Protein AF-J5RDZ8-F1 (afdb_monomer_lite)

Radius of gyration: 30.85 Å; chains: 1; bounding box: 76×61×106 Å

InterPro domains:
  IPR002314 Aminoacyl-tRNA synthetase, class II (G/ P/ S/T) [PF00587] (264-365)
  IPR002317 Serine-tRNA ligase, type1 [PIRSF001529] (42-364)
  IPR002317 Serine-tRNA ligase, type1 [PR00981] (312-324)
  IPR002317 Serine-tRNA ligase, type1 [PR00981] (324-337)
  IPR002317 Serine-tRNA ligase, type1 [PTHR11778] (42-366)
  IPR006195 Aminoacyl-tRNA synthetase, class II [PS50862] (224-366)
  IPR010978 Class I and II aminoacyl-tRNA synthetase, tRNA-binding arm [SSF46589] (42-154)
  IPR015866 Serine-tRNA synthetase, type1, N-terminal [PF02403] (42-147)
  IPR042103 Serine-tRNA synthetase, type1, N-terminal domain superfamily [G3DSA:1.10.287.40] (42-146)
  IPR045864 Class II Aminoacyl-tRNA synthetase/Biotinyl protein ligase (BPL) and lipoyl protein ligase (LPL) [G3DSA:3.30.930.10] (147-366)
  IPR045864 Class II Aminoacyl-tRNA synthetase/Biotinyl protein ligase (BPL) and lipoyl protein ligase (LPL) [SSF55681] (162-366)

pLDDT: mean 85.56, std 19.68, range [24.52, 98.75]

Foldseek 3Di:
DDDDDDDDDDDDDDDDDDDDPPPPPPDPDPPPPPPDFDPDDDDLCVCLVDVPLLLVQCVLVVQPDDSCLSVVLVVLVVVLVVLVVVLVVLVVVLVVLVVVLVVDDDDVSNVVSVVSNVVSVVVNVVSVVVSVVSVVVSSVSSLSRDDGDDPPAFGDDPVRDDDPDWDFDDDDPDDPCPPPQVVCVVVVQWDQPCVCVPPRAQATDGDDVRVVVQVVLLVLLQVLVVVVVAAEDAFDQKDFPVLCVVVVPDPVQDPDPPGFDFWAWDDDPDPTTMTGAQDPASRVVVVCRPHDDDQVCPFHKHKYKDKGATSCGPDDDPCSPDNNDGRIDIDTDIDTDHPPVCPVVVVVVVVVSVVVSCVVVSDIDD

Sequence (366 aa):
MFTRVASARCCPRHARCMASKAKAKAKPNAPKTKIAIPPPRLDYARLLSDPEATARNVRERAMPLPSDVVAELGRLREQALSLETQLNRTRHEQGLASASLRDTKDKDGKAAAVARARELKEAVQALEREHREVEDTLLRVAGSLPNFSNPAAPIGAEENATTLETFGPERLPASPLRDHVDVADRFGWLDNAASAIATGTSWPFLLGALAQLEHALVGYAVDMAAREGFTPVSPPDVVAVDIAARCGFQPRDGPGEDAPRQTYTIESEGERQLCLTGTAEVPLAALWANRTLGADQMPARVVGVGKAFRAEAGARGADTRGLYRVHQFTKVELFAVTTAEQSEGVMEELRALQKRIIEGLGLSVR

Structure (mmCIF, N/CA/C/O backbone):
data_AF-J5RDZ8-F1
#
_entry.id   AF-J5RDZ8-F1
#
loop_
_atom_site.group_PDB
_atom_site.id
_atom_site.type_symbol
_atom_site.label_atom_id
_atom_site.label_alt_id
_atom_site.label_comp_id
_atom_site.label_asym_id
_atom_site.label_entity_id
_atom_site.label_seq_id
_atom_site.pdbx_PDB_ins_code
_atom_site.Cartn_x
_atom_site.Cartn_y
_atom_site.Cartn_z
_atom_site.occupancy
_atom_site.B_iso_or_equiv
_atom_site.auth_seq_id
_atom_site.auth_comp_id
_atom_site.auth_asym_id
_atom_site.auth_atom_id
_atom_site.pdbx_PDB_model_num
ATOM 1 N N . MET A 1 1 ? -9.837 31.646 -58.723 1.00 36.91 1 MET A N 1
ATOM 2 C CA . MET A 1 1 ? -11.088 30.906 -58.437 1.00 36.91 1 MET A CA 1
ATOM 3 C C . MET A 1 1 ? -11.402 31.100 -56.954 1.00 36.91 1 MET A C 1
ATOM 5 O O . MET A 1 1 ? -10.837 30.394 -56.141 1.00 36.91 1 MET A O 1
ATOM 9 N N . PHE A 1 2 ? -11.962 32.228 -56.504 1.00 24.52 2 PHE A N 1
ATOM 10 C CA . PHE A 1 2 ? -13.378 32.643 -56.555 1.00 24.52 2 PHE A CA 1
ATOM 11 C C . PHE A 1 2 ? -14.349 31.596 -55.969 1.00 24.52 2 PHE A C 1
ATOM 13 O O . PHE A 1 2 ? -14.766 30.687 -56.671 1.00 24.52 2 PHE A O 1
ATOM 20 N N . THR A 1 3 ? -14.689 31.761 -54.677 1.00 25.08 3 THR A N 1
ATOM 21 C CA . THR A 1 3 ? -16.030 32.122 -54.121 1.00 25.08 3 THR A CA 1
ATOM 22 C C . THR A 1 3 ? -16.946 30.920 -53.813 1.00 25.08 3 THR A C 1
ATOM 24 O O . THR A 1 3 ? -16.881 29.929 -54.513 1.00 25.08 3 THR A O 1
ATOM 27 N N . ARG A 1 4 ? -17.831 30.910 -52.800 1.00 26.22 4 ARG A N 1
ATOM 28 C CA . ARG A 1 4 ? -18.589 32.014 -52.185 1.00 26.22 4 ARG A CA 1
ATOM 29 C C . ARG A 1 4 ? -19.199 31.606 -50.832 1.00 26.22 4 ARG A C 1
ATOM 31 O O . ARG A 1 4 ? -19.722 30.511 -50.673 1.00 26.22 4 ARG A O 1
ATOM 38 N N . VAL A 1 5 ? -19.192 32.578 -49.928 1.00 26.23 5 VAL A N 1
ATOM 39 C CA . VAL A 1 5 ? -20.051 32.745 -48.749 1.00 26.23 5 VAL A CA 1
ATOM 40 C C . VAL A 1 5 ? -21.489 33.044 -49.198 1.00 26.23 5 VAL A C 1
ATOM 42 O O . VAL A 1 5 ? -21.673 33.753 -50.188 1.00 26.23 5 VAL A O 1
ATOM 45 N N . ALA A 1 6 ? -22.496 32.585 -48.449 1.00 25.92 6 ALA A N 1
ATOM 46 C CA . ALA A 1 6 ? -23.861 33.102 -48.535 1.00 25.92 6 ALA A CA 1
ATOM 47 C C . ALA A 1 6 ? -24.350 33.526 -47.144 1.00 25.92 6 ALA A C 1
ATOM 49 O O . ALA A 1 6 ? -24.509 32.711 -46.237 1.00 25.92 6 ALA A O 1
ATOM 50 N N . SER A 1 7 ? -24.555 34.834 -47.000 1.00 24.52 7 SER A N 1
ATOM 51 C CA . SER A 1 7 ? -25.284 35.478 -45.917 1.00 24.52 7 SER A CA 1
ATOM 52 C C . SER A 1 7 ? -26.738 35.694 -46.344 1.00 24.52 7 SER A C 1
ATOM 54 O O . SER A 1 7 ? -27.020 35.922 -47.519 1.00 24.52 7 SER A O 1
ATOM 56 N N . ALA A 1 8 ? -27.656 35.700 -45.380 1.00 25.38 8 ALA A N 1
ATOM 57 C CA . ALA A 1 8 ? -28.924 36.409 -45.508 1.00 25.38 8 ALA A CA 1
ATOM 58 C C . ALA A 1 8 ? -29.370 36.899 -44.123 1.00 25.38 8 ALA A C 1
ATOM 60 O O . ALA A 1 8 ? -29.475 36.122 -43.176 1.00 25.38 8 ALA A O 1
ATOM 61 N N . ARG A 1 9 ? -29.610 38.210 -44.011 1.00 24.77 9 ARG A N 1
ATOM 62 C CA . ARG A 1 9 ? -30.256 38.880 -42.874 1.00 24.77 9 ARG A CA 1
ATOM 63 C C . ARG A 1 9 ? -31.524 39.594 -43.354 1.00 24.77 9 ARG A C 1
ATOM 65 O O . ARG A 1 9 ? -31.487 40.209 -44.414 1.00 24.77 9 ARG A O 1
ATOM 72 N N . CYS A 1 10 ? -32.509 39.644 -42.442 1.00 24.75 10 CYS A N 1
ATOM 73 C CA . CYS A 1 10 ? -33.543 40.683 -42.240 1.00 24.75 10 CYS A CA 1
ATOM 74 C C . CYS A 1 10 ? -34.711 40.752 -43.258 1.00 24.75 10 CYS A C 1
ATOM 76 O O . CYS A 1 10 ? -34.480 40.668 -44.450 1.00 24.75 10 CYS A O 1
ATOM 78 N N . CYS A 1 11 ? -35.993 40.974 -42.910 1.00 27.36 11 CYS A N 1
ATOM 79 C CA . CYS A 1 11 ? -36.690 41.392 -41.672 1.00 27.36 11 CYS A CA 1
ATOM 80 C C . CYS A 1 11 ? -38.246 41.191 -41.854 1.00 27.36 11 CYS A C 1
ATOM 82 O O . CYS A 1 11 ? -38.625 40.463 -42.765 1.00 27.36 11 CYS A O 1
ATOM 84 N N . PRO A 1 12 ? -39.181 41.791 -41.074 1.00 41.97 12 PRO A N 1
ATOM 85 C CA . PRO A 1 12 ? -39.920 41.182 -39.954 1.00 41.97 12 PRO A CA 1
ATOM 86 C C . PRO A 1 12 ? -41.465 41.177 -40.123 1.00 41.97 12 PRO A C 1
ATOM 88 O O . PRO A 1 12 ? -42.000 41.893 -40.964 1.00 41.97 12 PRO A O 1
ATOM 91 N N . ARG A 1 13 ? -42.212 40.509 -39.223 1.00 28.91 13 ARG A N 1
ATOM 92 C CA . ARG A 1 13 ? -43.550 40.974 -38.774 1.00 28.91 13 ARG A CA 1
ATOM 93 C C . ARG A 1 13 ? -44.041 40.260 -37.501 1.00 28.91 13 ARG A C 1
ATOM 95 O O . ARG A 1 13 ? -44.433 39.105 -37.520 1.00 28.91 13 ARG A O 1
ATOM 102 N N . HIS A 1 14 ? -43.967 41.007 -36.400 1.00 30.44 14 HIS A N 1
ATOM 103 C CA . HIS A 1 14 ? -44.925 41.129 -35.295 1.00 30.44 14 HIS A CA 1
ATOM 104 C C . HIS A 1 14 ? -45.920 39.982 -35.029 1.00 30.44 14 HIS A C 1
ATOM 106 O O . HIS A 1 14 ? -46.947 39.885 -35.691 1.00 30.44 14 HIS A O 1
ATOM 112 N N . ALA A 1 15 ? -45.731 39.299 -33.897 1.00 31.67 15 ALA A N 1
ATOM 113 C CA . ALA A 1 15 ? -46.824 38.979 -32.979 1.00 31.67 15 ALA A CA 1
ATOM 114 C C . ALA A 1 15 ? -46.279 38.904 -31.543 1.00 31.67 15 ALA A C 1
ATOM 116 O O . ALA A 1 15 ? -45.489 38.029 -31.197 1.00 31.67 15 ALA A O 1
ATOM 117 N N . ARG A 1 16 ? -46.678 39.872 -30.712 1.00 31.91 16 ARG A N 1
ATOM 118 C CA . ARG A 1 16 ? -46.496 39.841 -29.257 1.00 31.91 16 ARG A CA 1
ATOM 119 C C . ARG A 1 16 ? -47.372 38.725 -28.686 1.00 31.91 16 ARG A C 1
ATOM 121 O O . ARG A 1 16 ? -48.579 38.755 -28.900 1.00 31.91 16 ARG A O 1
ATOM 128 N N . CYS A 1 17 ? -46.815 37.844 -27.860 1.00 27.61 17 CYS A N 1
ATOM 129 C CA . CYS A 1 17 ? -47.586 37.294 -26.749 1.00 27.61 17 CYS A CA 1
ATOM 130 C C . CYS A 1 17 ? -46.704 37.014 -25.532 1.00 27.61 17 CYS A C 1
ATOM 132 O O . CYS A 1 17 ? -45.490 36.868 -25.633 1.00 27.61 17 CYS A O 1
ATOM 134 N N . MET A 1 18 ? -47.347 37.091 -24.378 1.00 31.36 18 MET A N 1
ATOM 135 C CA . MET A 1 18 ? -46.791 37.500 -23.098 1.00 31.36 18 MET A CA 1
ATOM 136 C C . MET A 1 18 ? -45.839 36.491 -22.452 1.00 31.36 18 MET A C 1
ATOM 138 O O . MET A 1 18 ? -45.940 35.280 -22.625 1.00 31.36 18 MET A O 1
ATOM 142 N N . ALA A 1 19 ? -44.944 37.039 -21.634 1.00 34.78 19 ALA A N 1
ATOM 143 C CA . ALA A 1 19 ? -44.063 36.312 -20.744 1.00 34.78 19 ALA A CA 1
ATOM 144 C C . ALA A 1 19 ? -44.829 35.419 -19.752 1.00 34.78 19 ALA A C 1
ATOM 146 O O . ALA A 1 19 ? -45.709 35.893 -19.036 1.00 34.78 19 ALA A O 1
ATOM 147 N N . SER A 1 20 ? -44.375 34.175 -19.594 1.00 32.97 20 SER A N 1
ATOM 148 C CA . SER A 1 20 ? -44.488 33.451 -18.329 1.00 32.97 20 SER A CA 1
ATOM 149 C C . SER A 1 20 ? -43.096 32.955 -17.921 1.00 32.97 20 SER A C 1
ATOM 151 O O . SER A 1 20 ? -42.451 32.138 -18.575 1.00 32.97 20 SER A O 1
ATOM 153 N N . LYS A 1 21 ? -42.570 33.537 -16.838 1.00 34.41 21 LYS A N 1
ATOM 154 C CA . LYS A 1 21 ? -41.327 33.102 -16.194 1.00 34.41 21 LYS A CA 1
ATOM 155 C C . LYS A 1 21 ? -41.605 31.802 -15.438 1.00 34.41 21 LYS A C 1
ATOM 157 O O . LYS A 1 21 ? -41.877 31.832 -14.241 1.00 34.41 21 LYS A O 1
ATOM 162 N N . ALA A 1 22 ? -41.496 30.662 -16.109 1.00 33.06 22 ALA A N 1
ATOM 163 C CA . ALA A 1 22 ? -41.360 29.383 -15.425 1.00 33.06 22 ALA A CA 1
ATOM 164 C C . ALA A 1 22 ? -39.897 29.220 -14.978 1.00 33.06 22 ALA A C 1
ATOM 166 O O . ALA A 1 22 ? -39.045 28.735 -15.718 1.00 33.06 22 ALA A O 1
ATOM 167 N N . LYS A 1 23 ? -39.585 29.666 -13.753 1.00 31.86 23 LYS A N 1
ATOM 168 C CA . LYS A 1 23 ? -38.356 29.265 -13.055 1.00 31.86 23 LYS A CA 1
ATOM 169 C C . LYS A 1 23 ? -38.437 27.758 -12.810 1.00 31.86 23 LYS A C 1
ATOM 171 O O . LYS A 1 23 ? -39.031 27.326 -11.823 1.00 31.86 23 LYS A O 1
ATOM 176 N N . ALA A 1 24 ? -37.835 26.964 -13.688 1.00 35.06 24 ALA A N 1
ATOM 177 C CA . ALA A 1 24 ? -37.521 25.578 -13.383 1.00 35.06 24 ALA A CA 1
ATOM 178 C C . ALA A 1 24 ? -36.503 25.577 -12.231 1.00 35.06 24 ALA A C 1
ATOM 180 O O . ALA A 1 24 ? -35.307 25.779 -12.430 1.00 35.06 24 ALA A O 1
ATOM 181 N N . LYS A 1 25 ? -36.992 25.420 -10.995 1.00 33.53 25 LYS A N 1
ATOM 182 C CA . LYS A 1 25 ? -36.154 25.044 -9.856 1.00 33.53 25 LYS A CA 1
ATOM 183 C C . LYS A 1 25 ? -35.610 23.650 -10.162 1.00 33.53 25 LYS A C 1
ATOM 185 O O . LYS A 1 25 ? -36.307 22.660 -9.948 1.00 33.53 25 LYS A O 1
ATOM 190 N N . ALA A 1 26 ? -34.382 23.575 -10.667 1.00 37.59 26 ALA A N 1
ATOM 191 C CA . ALA A 1 26 ? -33.593 22.358 -10.561 1.00 37.59 26 ALA A CA 1
ATOM 192 C C . ALA A 1 26 ? -33.593 21.967 -9.078 1.00 37.59 26 ALA A C 1
ATOM 194 O O . ALA A 1 26 ? -33.238 22.788 -8.237 1.00 37.59 26 ALA A O 1
ATOM 195 N N . LYS A 1 27 ? -34.079 20.769 -8.744 1.00 34.56 27 LYS A N 1
ATOM 196 C CA . LYS A 1 27 ? -33.944 20.203 -7.399 1.00 34.56 27 LYS A CA 1
ATOM 197 C C . LYS A 1 27 ? -32.488 19.748 -7.250 1.00 34.56 27 LYS A C 1
ATOM 199 O O . LYS A 1 27 ? -32.140 18.763 -7.897 1.00 34.56 27 LYS A O 1
ATOM 204 N N . PRO A 1 28 ? -31.636 20.370 -6.417 1.00 47.34 28 PRO A N 1
ATOM 205 C CA . PRO A 1 28 ? -30.396 19.739 -6.018 1.00 47.34 28 PRO A CA 1
ATOM 206 C C . PRO A 1 28 ? -30.700 19.017 -4.711 1.00 47.34 28 PRO A C 1
ATOM 208 O O . PRO A 1 28 ? -30.836 19.661 -3.681 1.00 47.34 28 PRO A O 1
ATOM 211 N N . ASN A 1 29 ? -30.937 17.712 -4.771 1.00 45.59 29 ASN A N 1
ATOM 212 C CA . ASN A 1 29 ? -30.733 16.801 -3.642 1.00 45.59 29 ASN A CA 1
ATOM 213 C C . ASN A 1 29 ? -31.025 15.381 -4.125 1.00 45.59 29 ASN A C 1
ATOM 215 O O . ASN A 1 29 ? -32.043 14.779 -3.792 1.00 45.59 29 ASN A O 1
ATOM 219 N N . ALA A 1 30 ? -30.097 14.834 -4.910 1.00 38.50 30 ALA A N 1
ATOM 220 C CA . ALA A 1 30 ? -29.765 13.440 -4.673 1.00 38.50 30 ALA A CA 1
ATOM 221 C C . ALA A 1 30 ? -29.149 13.398 -3.263 1.00 38.50 30 ALA A C 1
ATOM 223 O O . ALA A 1 30 ? -28.277 14.229 -2.981 1.00 38.50 30 ALA A O 1
ATOM 224 N N . PRO A 1 31 ? -29.607 12.527 -2.349 1.00 36.78 31 PRO A N 1
ATOM 225 C CA . PRO A 1 31 ? -28.933 12.376 -1.073 1.00 36.78 31 PRO A CA 1
ATOM 226 C C . PRO A 1 31 ? -27.491 11.980 -1.386 1.00 36.78 31 PRO A C 1
ATOM 228 O O . PRO A 1 31 ? -27.251 10.932 -1.982 1.00 36.78 31 PRO A O 1
ATOM 231 N N . LYS A 1 32 ? -26.531 12.844 -1.036 1.00 44.34 32 LYS A N 1
ATOM 232 C CA . LYS A 1 32 ? -25.121 12.466 -0.997 1.00 44.34 32 LYS A CA 1
ATOM 233 C C . LYS A 1 32 ? -25.032 11.362 0.050 1.00 44.34 32 LYS A C 1
ATOM 235 O O . LYS A 1 32 ? -24.922 11.653 1.240 1.00 44.34 32 LYS A O 1
ATOM 240 N N . THR A 1 33 ? -25.143 10.104 -0.357 1.00 41.50 33 THR A N 1
ATOM 241 C CA . THR A 1 33 ? -24.755 8.978 0.482 1.00 41.50 33 THR A CA 1
ATOM 242 C C . THR A 1 33 ? -23.276 9.192 0.752 1.00 41.50 33 THR A C 1
ATOM 244 O O . THR A 1 33 ? -22.428 8.932 -0.099 1.00 41.50 33 THR A O 1
ATOM 247 N N . LYS A 1 34 ? -22.954 9.761 1.919 1.00 53.38 34 LYS A N 1
ATOM 248 C CA . LYS A 1 34 ? -21.594 9.756 2.443 1.00 53.38 34 LYS A CA 1
ATOM 249 C C . LYS A 1 34 ? -21.272 8.288 2.696 1.00 53.38 34 LYS A C 1
ATOM 251 O O . LYS A 1 34 ? -21.508 7.784 3.786 1.00 53.38 34 LYS A O 1
ATOM 256 N N . ILE A 1 35 ? -20.796 7.587 1.668 1.00 57.12 35 ILE A N 1
ATOM 257 C CA . ILE A 1 35 ? -20.143 6.294 1.831 1.00 57.12 35 ILE A CA 1
ATOM 258 C C . ILE A 1 35 ? -18.829 6.634 2.537 1.00 57.12 35 ILE A C 1
ATOM 260 O O . ILE A 1 35 ? -17.827 7.007 1.917 1.00 57.12 35 ILE A O 1
ATOM 264 N N . ALA A 1 36 ? -18.912 6.698 3.862 1.00 75.06 36 ALA A N 1
ATOM 265 C CA . ALA A 1 36 ? -17.784 6.876 4.749 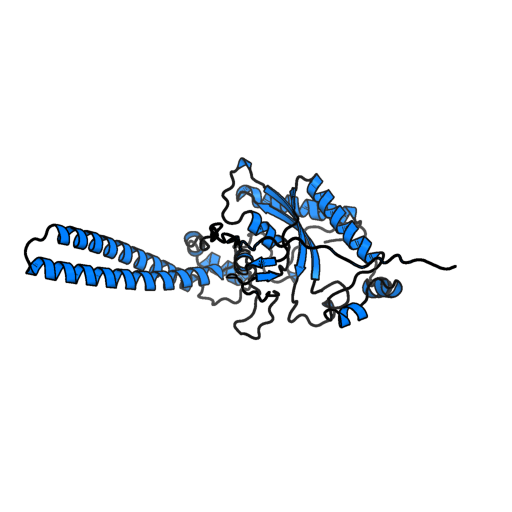1.00 75.06 36 ALA A CA 1
ATOM 266 C C . ALA A 1 36 ? -17.238 5.481 5.039 1.00 75.06 36 ALA A C 1
ATOM 268 O O . ALA A 1 36 ? -17.966 4.613 5.518 1.00 75.06 36 ALA A O 1
ATOM 269 N N . ILE A 1 37 ? -15.972 5.261 4.698 1.00 87.12 37 ILE A N 1
ATOM 270 C CA . ILE A 1 37 ? -15.266 4.043 5.080 1.00 87.12 37 ILE A CA 1
ATOM 271 C C . ILE A 1 37 ? -15.021 4.152 6.590 1.00 87.12 37 ILE A C 1
ATOM 273 O O . ILE A 1 37 ? -14.547 5.201 7.039 1.00 87.12 37 ILE A O 1
ATOM 277 N N . PRO A 1 38 ? -15.360 3.128 7.390 1.00 89.25 38 PRO A N 1
ATOM 278 C CA . PRO A 1 38 ? -15.117 3.175 8.824 1.00 89.25 38 PRO A CA 1
ATOM 279 C C . PRO A 1 38 ? -13.615 3.335 9.135 1.00 89.25 38 PRO A C 1
ATOM 281 O O . PRO A 1 38 ? -12.760 3.039 8.286 1.00 89.25 38 PRO A O 1
ATOM 284 N N . PRO A 1 39 ? -13.259 3.800 10.345 1.00 86.81 39 PRO A N 1
ATOM 285 C CA . PRO A 1 39 ? -11.874 3.781 10.804 1.00 86.81 39 PRO A CA 1
ATOM 286 C C . PRO A 1 39 ? -11.253 2.380 10.652 1.00 86.81 39 PRO A C 1
ATOM 288 O O . PRO A 1 39 ? -11.974 1.384 10.799 1.00 86.81 39 PRO A O 1
ATOM 291 N N . PRO A 1 40 ? -9.949 2.279 10.332 1.00 89.25 40 PRO A N 1
ATOM 292 C CA . PRO A 1 40 ? -9.256 0.999 10.287 1.00 89.25 40 PRO A CA 1
ATOM 293 C C . PRO A 1 40 ? -9.408 0.238 11.606 1.00 89.25 40 PRO A C 1
ATOM 295 O O . PRO A 1 40 ? -9.417 0.830 12.683 1.00 89.25 40 PRO A O 1
ATOM 298 N N . ARG A 1 41 ? -9.510 -1.088 11.515 1.00 90.06 41 ARG A N 1
ATOM 299 C CA . ARG A 1 41 ? -9.498 -1.980 12.674 1.00 90.06 41 ARG A CA 1
ATOM 300 C C . ARG A 1 41 ? -8.231 -2.811 12.613 1.00 90.06 41 ARG A C 1
ATOM 302 O O . ARG A 1 41 ? -8.096 -3.647 11.725 1.00 90.06 41 ARG A O 1
ATOM 309 N N . LEU A 1 42 ? -7.313 -2.539 13.530 1.00 92.50 42 LEU A N 1
ATOM 310 C CA . LEU A 1 42 ? -6.059 -3.270 13.653 1.00 92.50 42 LEU A CA 1
ATOM 311 C C . LEU A 1 42 ? -6.206 -4.381 14.693 1.00 92.50 42 LEU A C 1
ATOM 313 O O . LEU A 1 42 ? -6.933 -4.239 15.677 1.00 92.50 42 LEU A O 1
ATOM 317 N N . ASP A 1 43 ? -5.510 -5.492 14.472 1.00 94.31 43 ASP A N 1
ATOM 318 C CA . ASP A 1 43 ? -5.488 -6.614 15.406 1.00 94.31 43 ASP A CA 1
ATOM 319 C C . ASP A 1 43 ? -4.474 -6.347 16.528 1.00 94.31 43 ASP A C 1
ATOM 321 O O . ASP A 1 43 ? -3.328 -6.803 16.499 1.00 94.31 43 ASP A O 1
ATOM 325 N N . TYR A 1 44 ? -4.894 -5.559 17.523 1.00 95.75 44 TYR A N 1
ATOM 326 C CA . TYR A 1 44 ? -4.059 -5.236 18.683 1.00 95.75 44 TYR A CA 1
ATOM 327 C C . TYR A 1 44 ? -3.640 -6.483 19.466 1.00 95.75 44 TYR A C 1
ATOM 329 O O . TYR A 1 44 ? -2.554 -6.499 20.038 1.00 95.75 44 TYR A O 1
ATOM 337 N N . ALA A 1 45 ? -4.478 -7.527 19.485 1.00 95.00 45 ALA A N 1
ATOM 338 C CA . ALA A 1 45 ? -4.161 -8.768 20.179 1.00 95.00 45 ALA A CA 1
ATOM 339 C C . ALA A 1 45 ? -2.968 -9.460 19.517 1.00 95.00 45 ALA A C 1
ATOM 341 O O . ALA A 1 45 ? -2.028 -9.833 20.210 1.00 95.00 45 ALA A O 1
ATOM 342 N N . ARG A 1 46 ? -2.951 -9.547 18.182 1.00 94.50 46 ARG A N 1
ATOM 343 C CA . ARG A 1 46 ? -1.803 -10.076 17.434 1.00 94.50 46 ARG A CA 1
ATOM 344 C C . ARG A 1 46 ? -0.546 -9.218 17.583 1.00 94.50 46 ARG A C 1
ATOM 346 O O . ARG A 1 46 ? 0.548 -9.761 17.673 1.00 94.50 46 ARG A O 1
ATOM 353 N N . LEU A 1 47 ? -0.676 -7.891 17.603 1.00 95.31 47 LEU A N 1
ATOM 354 C CA . LEU A 1 47 ? 0.477 -6.996 17.781 1.00 95.31 47 LEU A CA 1
ATOM 355 C C . LEU A 1 47 ? 1.119 -7.130 19.173 1.00 95.31 47 LEU A C 1
ATOM 357 O O . LEU A 1 47 ? 2.330 -6.953 19.305 1.00 95.31 47 LEU A O 1
ATOM 361 N N . LEU A 1 48 ? 0.314 -7.441 20.193 1.00 96.62 48 LEU A N 1
ATOM 362 C CA . LEU A 1 48 ? 0.728 -7.508 21.597 1.00 96.62 48 LEU A CA 1
ATOM 363 C C . LEU A 1 48 ? 0.885 -8.940 22.135 1.00 96.62 48 LEU A C 1
ATOM 365 O O . LEU A 1 48 ? 1.294 -9.098 23.282 1.00 96.62 48 LEU A O 1
ATOM 369 N N . SER A 1 49 ? 0.585 -9.979 21.349 1.00 96.44 49 SER A N 1
ATOM 370 C CA . SER A 1 49 ? 0.693 -11.375 21.802 1.00 96.44 49 SER A CA 1
ATOM 371 C C . SER A 1 49 ? 2.138 -11.803 22.056 1.00 96.44 49 SER A C 1
ATOM 373 O O . SER A 1 49 ? 2.391 -12.601 22.951 1.00 96.44 49 SER A O 1
ATOM 375 N N . ASP A 1 50 ? 3.074 -11.267 21.269 1.00 96.31 50 ASP A N 1
ATOM 376 C CA . ASP A 1 50 ? 4.519 -11.411 21.461 1.00 96.31 50 ASP A CA 1
ATOM 377 C C . ASP A 1 50 ? 5.191 -10.047 21.203 1.00 96.31 50 ASP A C 1
ATOM 379 O O . ASP A 1 50 ? 5.597 -9.741 20.074 1.00 96.31 50 ASP A O 1
ATOM 383 N N . PRO A 1 51 ? 5.274 -9.183 22.235 1.00 95.81 51 PRO A N 1
ATOM 384 C CA . PRO A 1 51 ? 5.852 -7.849 2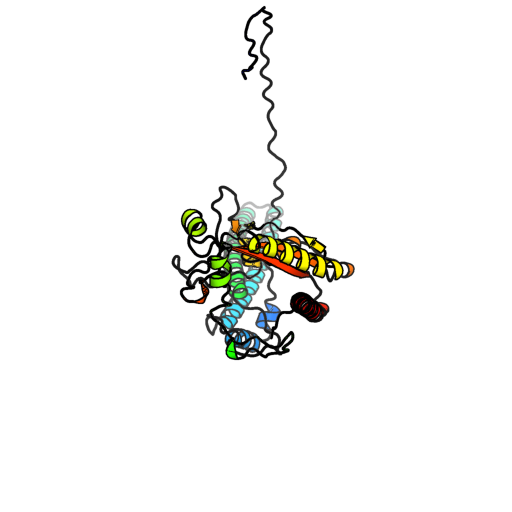2.100 1.00 95.81 51 PRO A CA 1
ATOM 385 C C . PRO A 1 51 ? 7.310 -7.869 21.630 1.00 95.81 51 PRO A C 1
ATOM 387 O O . PRO A 1 51 ? 7.740 -6.958 20.920 1.00 95.81 51 PRO A O 1
ATOM 390 N N . GLU A 1 52 ? 8.072 -8.906 21.993 1.00 95.75 52 GLU A N 1
ATOM 391 C CA . GLU A 1 52 ? 9.469 -9.042 21.590 1.00 95.75 52 GLU A CA 1
ATOM 392 C C . GLU A 1 52 ? 9.583 -9.369 20.099 1.00 95.75 52 GLU A C 1
ATOM 394 O O . GLU A 1 52 ? 10.409 -8.769 19.405 1.00 95.75 52 GLU A O 1
ATOM 399 N N . ALA A 1 53 ? 8.730 -10.253 19.573 1.00 95.38 53 ALA A N 1
ATOM 400 C CA . ALA A 1 53 ? 8.665 -10.518 18.139 1.00 95.38 53 ALA A CA 1
ATOM 401 C C . ALA A 1 53 ? 8.234 -9.282 17.340 1.00 95.38 53 ALA A C 1
ATOM 403 O O . ALA A 1 53 ? 8.852 -8.979 16.317 1.00 95.38 53 ALA A O 1
ATOM 404 N N . THR A 1 54 ? 7.239 -8.528 17.815 1.00 96.88 54 THR A N 1
ATOM 405 C CA . THR A 1 54 ? 6.828 -7.264 17.180 1.00 96.88 54 THR A CA 1
ATOM 406 C C . THR A 1 54 ? 7.978 -6.252 17.177 1.00 96.88 54 THR A C 1
ATOM 408 O O . THR A 1 54 ? 8.303 -5.688 16.131 1.00 96.88 54 THR A O 1
ATOM 411 N N . ALA A 1 55 ? 8.667 -6.070 18.309 1.00 96.31 55 ALA A N 1
ATOM 412 C CA . ALA A 1 55 ? 9.817 -5.170 18.411 1.00 96.31 55 ALA A CA 1
ATOM 413 C C . ALA A 1 55 ? 11.006 -5.629 17.548 1.00 96.31 55 ALA A C 1
ATOM 415 O O . ALA A 1 55 ? 11.717 -4.808 16.963 1.00 96.31 55 ALA A O 1
ATOM 416 N N . ARG A 1 56 ? 11.238 -6.941 17.436 1.00 95.19 56 ARG A N 1
ATOM 417 C CA . ARG A 1 56 ? 12.242 -7.511 16.529 1.00 95.19 56 ARG A CA 1
ATOM 418 C C . ARG A 1 56 ? 11.896 -7.220 15.067 1.00 95.19 56 ARG A C 1
ATOM 420 O O . ARG A 1 56 ? 12.754 -6.689 14.373 1.00 95.19 56 ARG A O 1
ATOM 427 N N . ASN A 1 57 ? 10.651 -7.440 14.639 1.00 95.94 57 ASN A N 1
ATOM 428 C CA . ASN A 1 57 ? 10.200 -7.135 13.274 1.00 95.94 57 ASN A CA 1
ATOM 429 C C . ASN A 1 57 ? 10.390 -5.648 12.915 1.00 95.94 57 ASN A C 1
ATOM 431 O O . ASN A 1 57 ? 10.839 -5.325 11.818 1.00 95.94 57 ASN A O 1
ATOM 435 N N . VAL A 1 58 ? 10.099 -4.734 13.850 1.00 95.12 58 VAL A N 1
ATOM 436 C CA . VAL A 1 58 ? 10.340 -3.287 13.684 1.00 95.12 58 VAL A CA 1
ATOM 437 C C . VAL A 1 58 ? 11.829 -2.987 13.460 1.00 95.12 58 VAL A C 1
ATOM 439 O O . VAL A 1 58 ? 12.167 -2.234 12.545 1.00 95.12 58 VAL A O 1
ATOM 442 N N . ARG A 1 59 ? 12.715 -3.598 14.263 1.00 94.06 59 ARG A N 1
ATOM 443 C CA . ARG A 1 59 ? 14.176 -3.434 14.150 1.00 94.06 59 ARG A CA 1
ATOM 444 C C . ARG A 1 59 ? 14.731 -4.020 12.855 1.00 94.06 59 ARG A C 1
ATOM 446 O O . ARG A 1 59 ? 15.506 -3.352 12.182 1.00 94.06 59 ARG A O 1
ATOM 453 N N . GLU A 1 60 ? 14.319 -5.230 12.489 1.00 94.06 60 GLU A N 1
ATOM 454 C CA . GLU A 1 60 ? 14.758 -5.910 11.261 1.00 94.06 60 GLU A CA 1
ATOM 455 C C . GLU A 1 60 ? 14.305 -5.167 9.999 1.00 94.06 60 GLU A C 1
ATOM 457 O O . GLU A 1 60 ? 15.036 -5.130 9.013 1.00 94.06 60 GLU A O 1
ATOM 462 N N . ARG A 1 61 ? 13.144 -4.498 10.044 1.00 92.75 61 ARG A N 1
ATOM 463 C CA . ARG A 1 61 ? 12.670 -3.596 8.980 1.00 92.75 61 ARG A CA 1
ATOM 464 C C . ARG A 1 61 ? 13.317 -2.207 8.995 1.00 92.75 61 ARG A C 1
ATOM 466 O O . ARG A 1 61 ? 12.950 -1.376 8.164 1.00 92.75 61 ARG A O 1
ATOM 473 N N . ALA A 1 62 ? 14.235 -1.947 9.930 1.00 91.94 62 ALA A N 1
ATOM 474 C CA . ALA A 1 62 ? 14.919 -0.668 10.114 1.00 91.94 62 ALA A CA 1
ATOM 475 C C . ALA A 1 62 ? 13.954 0.535 10.158 1.00 91.94 62 ALA A C 1
ATOM 477 O O . ALA A 1 62 ? 14.224 1.597 9.591 1.00 91.94 62 ALA A O 1
ATOM 478 N N . MET A 1 63 ? 12.796 0.364 10.803 1.00 89.00 63 MET A N 1
ATOM 479 C CA . MET A 1 63 ? 11.810 1.437 10.917 1.00 89.00 63 MET A CA 1
ATOM 480 C C . MET A 1 63 ? 12.309 2.513 11.895 1.00 89.00 63 MET A C 1
ATOM 482 O O . MET A 1 63 ? 12.784 2.163 12.977 1.00 89.00 63 MET A O 1
ATOM 486 N N . PRO A 1 64 ? 12.171 3.813 11.572 1.00 89.31 64 PRO A N 1
ATOM 487 C CA . PRO A 1 64 ? 12.617 4.914 12.427 1.00 89.31 64 PRO A CA 1
ATOM 488 C C . PRO A 1 64 ? 11.611 5.179 13.560 1.00 89.31 64 PRO A C 1
ATOM 490 O O . PRO A 1 64 ? 11.080 6.279 13.695 1.00 89.31 64 PRO A O 1
ATOM 493 N N . LEU A 1 65 ? 11.298 4.148 14.343 1.00 90.12 65 LEU A N 1
ATOM 494 C CA . LEU A 1 65 ? 10.365 4.213 15.464 1.00 90.12 65 LEU A CA 1
ATOM 495 C C . LEU A 1 65 ? 11.124 4.160 16.798 1.00 90.12 65 LEU A C 1
ATOM 497 O O . LEU A 1 65 ? 12.195 3.549 16.864 1.00 90.12 65 LEU A O 1
ATOM 501 N N . PRO A 1 66 ? 10.580 4.766 17.869 1.00 92.38 66 PRO A N 1
ATOM 502 C CA . PRO A 1 66 ? 11.132 4.627 19.213 1.00 92.38 66 PRO A CA 1
ATOM 503 C C . PRO A 1 66 ? 11.262 3.157 19.630 1.00 92.38 66 PRO A C 1
ATOM 505 O O . PRO A 1 66 ? 10.424 2.321 19.285 1.00 92.38 66 PRO A O 1
ATOM 508 N N . SER A 1 67 ? 12.295 2.832 20.408 1.00 92.19 67 SER A N 1
ATOM 509 C CA . SER A 1 67 ? 12.535 1.460 20.877 1.00 92.19 67 SER A CA 1
ATOM 510 C C . SER A 1 67 ? 11.435 0.935 21.805 1.00 92.19 67 SER A C 1
ATOM 512 O O . SER A 1 67 ? 11.261 -0.277 21.919 1.00 92.19 67 SER A O 1
ATOM 514 N N . ASP A 1 68 ? 10.684 1.827 22.448 1.00 95.31 68 ASP A N 1
ATOM 515 C CA . ASP A 1 68 ? 9.583 1.530 23.359 1.00 95.31 68 ASP A CA 1
ATOM 516 C C . ASP A 1 68 ? 8.197 1.595 22.695 1.00 95.31 68 ASP A C 1
ATOM 518 O O . ASP A 1 68 ? 7.195 1.420 23.387 1.00 95.31 68 ASP A O 1
ATOM 522 N N . VAL A 1 69 ? 8.109 1.760 21.365 1.00 96.38 69 VAL A N 1
ATOM 523 C CA . VAL A 1 69 ? 6.829 1.905 20.635 1.00 96.38 69 VAL A CA 1
ATOM 524 C C . VAL A 1 69 ? 5.835 0.768 20.917 1.00 96.38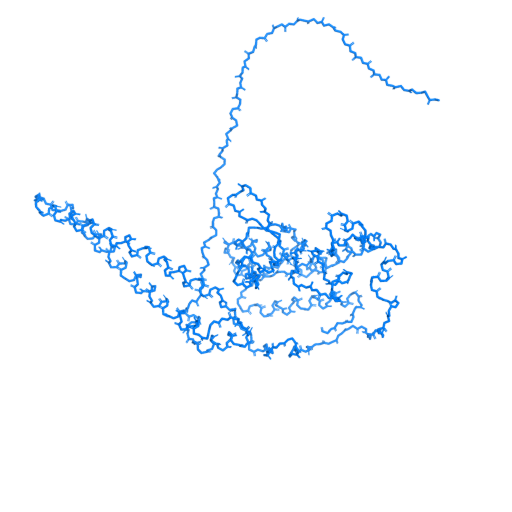 69 VAL A C 1
ATOM 526 O O . VAL A 1 69 ? 4.632 0.990 21.032 1.00 96.38 69 VAL A O 1
ATOM 529 N N . VAL A 1 70 ? 6.324 -0.465 21.091 1.00 97.25 70 VAL A N 1
ATOM 530 C CA . VAL A 1 70 ? 5.474 -1.629 21.400 1.00 97.25 70 VAL A CA 1
ATOM 531 C C . VAL A 1 70 ? 4.987 -1.596 22.854 1.00 97.25 70 VAL A C 1
ATOM 533 O O . VAL A 1 70 ? 3.847 -1.962 23.136 1.00 97.25 70 VAL A O 1
ATOM 536 N N . ALA A 1 71 ? 5.815 -1.113 23.783 1.00 97.31 71 ALA A N 1
ATOM 537 C CA . ALA A 1 71 ? 5.419 -0.934 25.178 1.00 97.31 71 ALA A CA 1
ATOM 538 C C . ALA A 1 71 ? 4.415 0.222 25.327 1.00 97.31 71 ALA A C 1
ATOM 540 O O . ALA A 1 71 ? 3.447 0.106 26.077 1.00 97.31 71 ALA A O 1
ATOM 541 N N . GLU A 1 72 ? 4.603 1.318 24.584 1.00 97.62 72 GLU A N 1
ATOM 542 C CA . GLU A 1 72 ? 3.623 2.401 24.466 1.00 97.62 72 GLU A CA 1
ATOM 543 C C . GLU A 1 72 ? 2.280 1.878 23.945 1.00 97.62 72 GLU A C 1
ATOM 545 O O . GLU A 1 72 ? 1.250 2.142 24.566 1.00 97.62 72 GLU A O 1
ATOM 550 N N . LEU A 1 73 ? 2.292 1.078 22.872 1.00 98.06 73 LEU A N 1
ATOM 551 C CA . LEU A 1 73 ? 1.090 0.446 22.330 1.00 98.06 73 LEU A CA 1
ATOM 552 C C . LEU A 1 73 ? 0.352 -0.385 23.393 1.00 98.06 73 LEU A C 1
ATOM 554 O O . LEU A 1 73 ? -0.868 -0.275 23.520 1.00 98.06 73 LEU A O 1
ATOM 558 N N . GLY A 1 74 ? 1.087 -1.183 24.175 1.00 97.88 74 GLY A N 1
ATOM 559 C CA . GLY A 1 74 ? 0.529 -1.975 25.273 1.00 97.88 74 GLY A CA 1
ATOM 560 C C . GLY A 1 74 ? -0.162 -1.110 26.329 1.00 97.88 74 GLY A C 1
ATOM 561 O O . GLY A 1 74 ? -1.330 -1.339 26.641 1.00 97.88 74 GLY A O 1
ATOM 562 N N . ARG A 1 75 ? 0.510 -0.052 26.807 1.00 98.25 75 ARG A N 1
ATOM 563 C CA . ARG A 1 75 ? -0.061 0.888 27.791 1.00 98.25 75 ARG A CA 1
ATOM 564 C C . ARG A 1 75 ? -1.315 1.584 27.266 1.00 98.25 75 ARG A C 1
ATOM 566 O O . ARG A 1 75 ? -2.306 1.678 27.985 1.00 98.25 75 ARG A O 1
ATOM 573 N N . LEU A 1 76 ? -1.289 2.053 26.016 1.00 98.31 76 LEU A N 1
ATOM 574 C CA . LEU A 1 76 ? -2.446 2.689 25.380 1.00 98.31 76 LEU A CA 1
ATOM 575 C C . LEU A 1 76 ? -3.621 1.714 25.266 1.00 98.31 76 LEU A C 1
ATOM 577 O O . LEU A 1 76 ? -4.762 2.096 25.523 1.00 98.31 76 LEU A O 1
ATOM 581 N N . ARG A 1 77 ? -3.356 0.444 24.937 1.00 97.88 77 ARG A N 1
ATOM 582 C CA . ARG A 1 77 ? -4.399 -0.581 24.846 1.00 97.88 77 ARG A CA 1
ATOM 583 C C . ARG A 1 77 ? -5.028 -0.882 26.205 1.00 97.88 77 ARG A C 1
ATOM 585 O O . ARG A 1 77 ? -6.250 -0.983 26.293 1.00 97.88 77 ARG A O 1
ATOM 592 N N . GLU A 1 78 ? -4.222 -1.007 27.255 1.00 98.00 78 GLU A N 1
ATOM 593 C CA . GLU A 1 78 ? -4.712 -1.189 28.628 1.00 98.00 78 GLU A CA 1
ATOM 594 C C . GLU A 1 78 ? -5.540 0.012 29.098 1.00 98.00 78 GLU A C 1
ATOM 596 O O . GLU A 1 78 ? -6.621 -0.158 29.669 1.00 98.00 78 GLU A O 1
ATOM 601 N N . GLN A 1 79 ? -5.074 1.230 28.808 1.00 98.25 79 GLN A N 1
ATOM 602 C CA . GLN A 1 79 ? -5.794 2.459 29.127 1.00 98.25 79 GLN A CA 1
ATOM 603 C C . GLN A 1 79 ? -7.142 2.525 28.398 1.00 98.25 79 GLN A C 1
ATOM 605 O O . GLN A 1 79 ? -8.157 2.808 29.037 1.00 98.25 79 GLN A O 1
ATOM 610 N N . ALA A 1 80 ? -7.177 2.208 27.100 1.00 97.69 80 ALA A N 1
ATOM 611 C CA . ALA A 1 80 ? -8.410 2.161 26.318 1.00 97.69 80 ALA A CA 1
ATOM 612 C C . ALA A 1 80 ? -9.423 1.168 26.913 1.00 97.69 80 ALA A C 1
ATOM 614 O O . ALA A 1 80 ? -10.566 1.536 27.175 1.00 97.69 80 ALA A O 1
ATOM 615 N N . LEU A 1 81 ? -8.987 -0.057 27.233 1.00 97.69 81 LEU A N 1
ATOM 616 C CA . LEU A 1 81 ? -9.835 -1.086 27.854 1.00 97.69 81 LEU A CA 1
ATOM 617 C C . LEU A 1 81 ? -10.363 -0.673 29.238 1.00 97.69 81 LEU A C 1
ATOM 619 O O . LEU A 1 81 ? -11.523 -0.933 29.579 1.00 97.69 81 LEU A O 1
ATOM 623 N N . SER A 1 82 ? -9.525 -0.019 30.047 1.00 98.19 82 SER A N 1
ATOM 624 C CA . SER A 1 82 ? -9.925 0.513 31.353 1.00 98.19 82 SER A CA 1
ATOM 625 C C . SER A 1 82 ? -10.990 1.602 31.207 1.00 98.19 82 SER A C 1
ATOM 627 O O . SER A 1 82 ? -12.028 1.544 31.872 1.00 98.19 82 SER A O 1
ATOM 629 N N . LEU A 1 83 ? -10.778 2.557 30.298 1.00 98.12 83 LEU A N 1
ATOM 630 C CA . LEU A 1 83 ? -11.733 3.626 30.006 1.00 98.12 83 LEU A CA 1
ATOM 631 C C . LEU A 1 83 ? -13.044 3.080 29.436 1.00 98.12 83 LEU A C 1
ATOM 633 O O . LEU A 1 83 ? -14.111 3.527 29.851 1.00 98.12 83 LEU A O 1
ATOM 637 N N . GLU A 1 84 ? -12.992 2.080 28.554 1.00 97.56 84 GLU A N 1
ATOM 638 C CA . GLU A 1 84 ? -14.178 1.405 28.018 1.00 97.56 84 GLU A CA 1
ATOM 639 C C . GLU A 1 84 ? -14.997 0.754 29.142 1.00 97.56 84 GLU A C 1
ATOM 641 O O . GLU A 1 84 ? -16.217 0.927 29.229 1.00 97.56 84 GLU A O 1
ATOM 646 N N . THR A 1 85 ? -14.323 0.058 30.061 1.00 98.12 85 THR A N 1
ATOM 647 C CA . THR A 1 85 ? -14.956 -0.574 31.226 1.00 98.12 85 THR A CA 1
ATOM 648 C C . THR A 1 85 ? -15.612 0.465 32.137 1.00 98.12 85 THR A C 1
ATOM 650 O O . THR A 1 85 ? -16.767 0.302 32.546 1.00 98.12 85 THR A O 1
ATOM 653 N N . GLN A 1 86 ? -14.907 1.561 32.434 1.00 97.62 86 GLN A N 1
ATOM 654 C CA . GLN A 1 86 ? -15.436 2.663 33.238 1.00 97.62 86 GLN A CA 1
ATOM 655 C C . GLN A 1 86 ? -16.640 3.322 32.563 1.00 97.62 86 GLN A C 1
ATOM 657 O O . GLN A 1 86 ? -17.670 3.511 33.207 1.00 97.62 86 GLN A O 1
ATOM 662 N N . LEU A 1 87 ? -16.546 3.597 31.262 1.00 97.62 87 LEU A N 1
ATOM 663 C CA . LEU A 1 87 ? -17.615 4.189 30.467 1.00 97.62 87 LEU A CA 1
ATOM 664 C C . LEU A 1 87 ? -18.871 3.312 30.469 1.00 97.62 87 LEU A C 1
ATOM 666 O O . LEU A 1 87 ? -19.974 3.817 30.687 1.00 97.62 87 LEU A O 1
ATOM 670 N N . ASN A 1 88 ? -18.720 1.999 30.280 1.00 97.31 88 ASN A N 1
ATOM 671 C CA . ASN A 1 88 ? -19.835 1.053 30.319 1.00 97.31 88 ASN A CA 1
ATOM 672 C C . ASN A 1 88 ? -20.502 1.016 31.702 1.00 97.31 88 ASN A C 1
ATOM 674 O O . ASN A 1 88 ? -21.733 1.059 31.788 1.00 97.31 88 ASN A O 1
ATOM 678 N N . ARG A 1 89 ? -19.713 1.028 32.786 1.00 97.62 89 ARG A N 1
ATOM 679 C CA . ARG A 1 89 ? -20.236 1.121 34.158 1.00 97.62 89 ARG A CA 1
ATOM 680 C C . ARG A 1 89 ? -21.000 2.427 34.388 1.00 97.62 89 ARG A C 1
ATOM 682 O O . ARG A 1 89 ? -22.135 2.392 34.855 1.00 97.62 89 ARG A O 1
ATOM 689 N N . THR A 1 90 ? -20.431 3.573 34.020 1.00 96.19 90 THR A N 1
ATOM 690 C CA . THR A 1 90 ? -21.070 4.883 34.229 1.00 96.19 90 THR A CA 1
ATOM 691 C C . THR A 1 90 ? -22.331 5.045 33.376 1.00 96.19 90 THR A C 1
ATOM 693 O O . THR A 1 90 ? -23.322 5.592 33.855 1.00 96.19 90 THR A O 1
ATOM 696 N N . ARG A 1 91 ? -22.358 4.513 32.146 1.00 96.19 91 ARG A N 1
ATOM 697 C CA . ARG A 1 91 ? -23.578 4.452 31.317 1.00 96.19 91 ARG A CA 1
ATOM 698 C C . ARG A 1 91 ? -24.662 3.589 31.957 1.00 96.19 91 ARG A C 1
ATOM 700 O O . ARG A 1 91 ? -25.834 3.961 31.927 1.00 96.19 91 ARG A O 1
ATOM 707 N N . HIS A 1 92 ? -24.285 2.463 32.560 1.00 96.06 92 HIS A N 1
ATOM 708 C CA . HIS A 1 92 ? -25.226 1.629 33.300 1.00 96.06 92 HIS A CA 1
ATOM 709 C C . HIS A 1 92 ? -25.810 2.380 34.508 1.00 96.06 92 HIS A C 1
ATOM 711 O O . HIS A 1 92 ? -27.031 2.458 34.646 1.00 96.06 92 HIS A O 1
ATOM 717 N N . GLU A 1 93 ? -24.963 3.021 35.321 1.00 94.31 93 GLU A N 1
ATOM 718 C CA . GLU A 1 93 ? -25.399 3.873 36.439 1.00 94.31 93 GLU A CA 1
ATOM 719 C C . GLU A 1 93 ? -26.311 5.018 35.974 1.00 94.31 93 GLU A C 1
ATOM 721 O O . GLU A 1 93 ? -27.327 5.303 36.609 1.00 94.31 93 GLU A O 1
ATOM 726 N N . GLN A 1 94 ? -25.998 5.649 34.839 1.00 92.25 94 GLN A N 1
ATOM 727 C CA . GLN A 1 94 ? -26.827 6.690 34.231 1.00 92.25 94 GLN A CA 1
ATOM 728 C C . GLN A 1 94 ? -28.210 6.157 33.835 1.00 92.25 94 GLN A C 1
ATOM 730 O O . GLN A 1 94 ? -29.220 6.838 34.044 1.00 92.25 94 GLN A O 1
ATOM 735 N N . GLY A 1 95 ? -28.271 4.941 33.284 1.00 90.81 95 GLY A N 1
ATOM 736 C CA . GLY A 1 95 ? -29.518 4.252 32.959 1.00 90.81 95 GLY A CA 1
ATOM 737 C C . GLY A 1 95 ? -30.377 3.992 34.199 1.00 90.81 95 GLY A C 1
ATOM 738 O O . GLY A 1 95 ? -31.566 4.315 34.195 1.00 90.81 95 GLY A O 1
ATOM 739 N N . LEU A 1 96 ? -29.766 3.500 35.282 1.00 90.44 96 LEU A N 1
ATOM 740 C CA . LEU A 1 96 ? -30.443 3.273 36.566 1.00 90.44 96 LEU A CA 1
ATOM 741 C C . LEU A 1 96 ? -30.948 4.581 37.193 1.00 90.44 96 LEU A C 1
ATOM 743 O O . LEU A 1 96 ? -32.104 4.657 37.613 1.00 90.44 96 LEU A O 1
ATOM 747 N N . ALA A 1 97 ? -30.128 5.635 37.201 1.00 87.44 97 ALA A N 1
ATOM 748 C CA . ALA A 1 97 ? -30.522 6.951 37.707 1.00 87.44 97 ALA A CA 1
ATOM 749 C C . ALA A 1 97 ? -31.685 7.552 36.895 1.00 87.44 97 ALA A C 1
ATOM 751 O O . ALA A 1 97 ? -32.620 8.124 37.458 1.00 87.44 97 ALA A O 1
ATOM 752 N N . SER A 1 98 ? -31.674 7.365 35.572 1.00 85.69 98 SER A N 1
ATOM 753 C CA . SER A 1 98 ? -32.753 7.811 34.680 1.00 85.69 98 SER A CA 1
ATOM 754 C C . SER A 1 98 ? -34.063 7.048 34.898 1.00 85.69 98 SER A C 1
ATOM 756 O O . SER A 1 98 ? -35.138 7.623 34.724 1.00 85.69 98 SER A O 1
ATOM 758 N N . ALA A 1 99 ? -33.992 5.770 35.282 1.00 85.56 99 ALA A N 1
ATOM 759 C CA . ALA A 1 99 ? -35.160 4.975 35.656 1.00 85.56 99 ALA A CA 1
ATOM 760 C C . ALA A 1 99 ? -35.718 5.409 37.021 1.00 85.56 99 ALA A C 1
ATOM 762 O O . ALA A 1 99 ? -36.900 5.722 37.123 1.00 85.56 99 ALA A O 1
ATOM 763 N N . SER A 1 100 ? -34.855 5.553 38.031 1.00 81.62 100 SER A N 1
ATOM 764 C CA . SER A 1 100 ? -35.229 6.005 39.380 1.00 81.62 100 SER A CA 1
ATOM 765 C C . SER A 1 100 ? -35.910 7.386 39.381 1.00 81.62 100 SER A C 1
ATOM 767 O O . SER A 1 100 ? -36.866 7.620 40.125 1.00 81.62 100 SER A O 1
ATOM 769 N N . LEU A 1 101 ? -35.504 8.281 38.471 1.00 81.12 101 LEU A N 1
ATOM 770 C CA . LEU A 1 101 ? -36.154 9.576 38.226 1.00 81.12 101 LEU A CA 1
ATOM 771 C C . LEU A 1 101 ? -37.635 9.485 37.824 1.00 81.12 101 LEU A C 1
ATOM 773 O O . LEU A 1 101 ? -38.390 10.426 38.080 1.00 81.12 101 LEU A O 1
ATOM 777 N N . ARG A 1 102 ? -38.051 8.398 37.164 1.00 77.62 102 ARG A N 1
ATOM 778 C CA . ARG A 1 102 ? -39.451 8.172 36.766 1.00 77.62 102 ARG A CA 1
ATOM 779 C C . ARG A 1 102 ? -40.304 7.695 37.940 1.00 77.62 102 ARG A C 1
ATOM 781 O O . ARG A 1 102 ? -41.483 8.033 37.996 1.00 77.62 102 ARG A O 1
ATOM 788 N N . ASP A 1 103 ? -39.692 6.974 38.876 1.00 78.44 103 ASP A N 1
ATOM 789 C CA . ASP A 1 103 ? -40.380 6.337 40.003 1.00 78.44 103 ASP A CA 1
ATOM 790 C C . ASP A 1 103 ? -40.424 7.222 41.263 1.00 78.44 103 ASP A C 1
ATOM 792 O O . ASP A 1 103 ? -41.281 7.034 42.130 1.00 78.44 103 ASP A O 1
ATOM 796 N N . THR A 1 104 ? -39.546 8.227 41.357 1.00 78.00 104 THR A N 1
ATOM 797 C CA . THR A 1 104 ? -39.459 9.129 42.518 1.00 78.00 104 THR A CA 1
ATOM 798 C C . THR A 1 104 ? -40.542 10.212 42.468 1.00 78.00 104 THR A C 1
ATOM 800 O O . THR A 1 104 ? -40.609 11.009 41.527 1.00 78.00 104 THR A O 1
ATOM 803 N N . LYS A 1 105 ? -41.406 10.252 43.493 1.00 75.88 105 LYS A N 1
ATOM 804 C CA . LYS A 1 105 ? -42.582 11.145 43.557 1.00 75.88 105 LYS A CA 1
ATOM 805 C C . LYS A 1 105 ? -42.406 12.358 44.474 1.00 75.88 105 LYS A C 1
ATOM 807 O O . LYS A 1 105 ? -43.133 13.335 44.297 1.00 75.88 105 LYS A O 1
ATOM 812 N N . ASP A 1 106 ? -41.481 12.320 45.430 1.00 84.50 106 ASP A N 1
ATOM 813 C CA . ASP A 1 106 ? -41.228 13.445 46.330 1.00 84.50 106 ASP A CA 1
ATOM 814 C C . ASP A 1 106 ? -40.275 14.477 45.694 1.00 84.50 106 ASP A C 1
ATOM 816 O O . ASP A 1 106 ? -39.475 14.164 44.809 1.00 84.50 106 ASP A O 1
ATOM 820 N N . LYS A 1 107 ? -40.406 15.748 46.096 1.00 77.44 107 LYS A N 1
ATOM 821 C CA . LYS A 1 107 ? -39.696 16.865 45.452 1.00 77.44 107 LYS A CA 1
ATOM 822 C C . LYS A 1 107 ? -38.190 16.855 45.726 1.00 77.44 107 LYS A C 1
ATOM 824 O O . LYS A 1 107 ? -37.429 17.187 44.816 1.00 77.44 107 LYS A O 1
ATOM 829 N N . ASP A 1 108 ? -37.774 16.458 46.925 1.00 76.62 108 ASP A N 1
ATOM 830 C CA . ASP A 1 108 ? -36.374 16.526 47.356 1.00 76.62 108 ASP A CA 1
ATOM 831 C C . ASP A 1 108 ? -35.568 15.352 46.780 1.00 76.62 108 ASP A C 1
ATOM 833 O O . ASP A 1 108 ? -34.494 15.552 46.207 1.00 76.62 108 ASP A O 1
ATOM 837 N N . GLY A 1 109 ? -36.140 14.145 46.792 1.00 78.81 109 GLY A N 1
ATOM 838 C CA . GLY A 1 109 ? -35.603 12.965 46.116 1.00 78.81 109 GLY A CA 1
ATOM 839 C C . GLY A 1 109 ? -35.505 13.157 44.604 1.00 78.81 109 GLY A C 1
ATOM 840 O O . GLY A 1 109 ? -34.505 12.782 43.988 1.00 78.81 109 GLY A O 1
ATOM 841 N N . LYS A 1 110 ? -36.487 13.832 43.990 1.00 82.06 110 LYS A N 1
ATOM 842 C CA . LYS A 1 110 ? -36.432 14.177 42.563 1.00 82.06 110 LYS A CA 1
ATOM 843 C C . LYS A 1 110 ? -35.320 15.181 42.252 1.00 82.06 110 LYS A C 1
ATOM 845 O O . LYS A 1 110 ? -34.633 15.014 41.246 1.00 82.06 110 LYS A O 1
ATOM 850 N N . ALA A 1 111 ? -35.109 16.196 43.091 1.00 83.50 111 ALA A N 1
ATOM 851 C CA . ALA A 1 111 ? -34.016 17.153 42.912 1.00 83.50 111 ALA A CA 1
ATOM 852 C C . ALA A 1 111 ? -32.637 16.474 43.018 1.00 83.50 111 ALA A C 1
ATOM 854 O O . ALA A 1 111 ? -31.783 16.685 42.154 1.00 83.50 111 ALA A O 1
ATOM 855 N N . ALA A 1 112 ? -32.450 15.596 44.010 1.00 83.88 112 ALA A N 1
ATOM 856 C CA . ALA A 1 112 ? -31.223 14.817 44.181 1.00 83.88 112 ALA A CA 1
ATOM 857 C C . ALA A 1 112 ? -30.966 13.861 43.001 1.00 83.88 112 ALA A C 1
ATOM 859 O O . ALA A 1 112 ? -29.854 13.791 42.477 1.00 83.88 112 ALA A O 1
ATOM 860 N N . ALA A 1 113 ? -32.005 13.174 42.520 1.00 82.50 113 ALA A N 1
ATOM 861 C CA . ALA A 1 113 ? -31.899 12.280 41.371 1.00 82.50 113 ALA A CA 1
ATOM 862 C C . ALA A 1 113 ? -31.577 13.035 40.065 1.00 82.50 113 ALA A C 1
ATOM 864 O O . ALA A 1 113 ? -30.805 12.541 39.241 1.00 82.50 113 ALA A O 1
ATOM 865 N N . VAL A 1 114 ? -32.109 14.253 39.880 1.00 86.81 114 VAL A N 1
ATOM 866 C CA . VAL A 1 114 ? -31.778 15.109 38.725 1.00 86.81 114 VAL A CA 1
ATOM 867 C C . VAL A 1 114 ? -30.315 15.548 38.784 1.00 86.81 114 VAL A C 1
ATOM 869 O O . VAL A 1 114 ? -29.631 15.496 37.760 1.00 86.81 114 VAL A O 1
ATOM 872 N N . ALA A 1 115 ? -29.824 15.944 39.962 1.00 88.00 115 ALA A N 1
ATOM 873 C CA . ALA A 1 115 ? -28.421 16.303 40.155 1.00 88.00 115 ALA A CA 1
ATOM 874 C C . ALA A 1 115 ? -27.494 15.123 39.816 1.00 88.00 115 ALA A C 1
ATOM 876 O O . ALA A 1 115 ? -26.618 15.262 38.962 1.00 88.00 115 ALA A O 1
ATOM 877 N N . ARG A 1 116 ? -27.770 13.929 40.358 1.00 88.81 116 ARG A N 1
ATOM 878 C CA . ARG A 1 116 ? -26.990 12.713 40.076 1.00 88.81 116 ARG A CA 1
ATOM 879 C C . ARG A 1 116 ? -27.011 12.319 38.597 1.00 88.81 116 ARG A C 1
ATOM 881 O O . ARG A 1 116 ? -25.981 11.943 38.041 1.00 88.81 116 ARG A O 1
ATOM 888 N N . ALA A 1 117 ? -28.165 12.410 37.935 1.00 89.38 117 ALA A N 1
ATOM 889 C CA . ALA A 1 117 ? -28.274 12.114 36.506 1.00 89.38 117 ALA A CA 1
ATOM 890 C C . ALA A 1 117 ? -27.473 13.105 35.644 1.00 89.38 117 ALA A C 1
ATOM 892 O O . ALA A 1 117 ? -26.892 12.714 34.628 1.00 89.38 117 ALA A O 1
ATOM 893 N N . ARG A 1 118 ? -27.419 14.381 36.050 1.00 91.94 118 ARG A N 1
ATOM 894 C CA . ARG A 1 118 ? -26.595 15.400 35.395 1.00 91.94 118 ARG A CA 1
ATOM 895 C C . ARG A 1 118 ? -25.103 15.126 35.588 1.00 91.94 118 ARG A C 1
ATOM 897 O O . ARG A 1 118 ? -24.385 15.122 34.595 1.00 91.94 118 ARG A O 1
ATOM 904 N N . GLU A 1 119 ? -24.666 14.827 36.809 1.00 94.94 119 GLU A N 1
ATOM 905 C CA . GLU A 1 119 ? -23.276 14.442 37.102 1.00 94.94 119 GLU A CA 1
ATOM 906 C C . GLU A 1 119 ? -22.837 13.233 36.270 1.00 94.94 119 GLU A C 1
ATOM 908 O O . GLU A 1 119 ? -21.793 13.261 35.626 1.00 94.94 119 GLU A O 1
ATOM 913 N N . LEU A 1 120 ? -23.662 12.181 36.221 1.00 94.94 120 LEU A N 1
ATOM 914 C CA . LEU A 1 120 ? -23.381 10.983 35.427 1.00 94.94 120 LEU A CA 1
ATOM 915 C C . LEU A 1 120 ? -23.312 11.291 33.930 1.00 94.94 120 LEU A C 1
ATOM 917 O O . LEU A 1 120 ? -22.462 10.747 33.232 1.00 94.94 120 LEU A O 1
ATOM 921 N N . LYS A 1 121 ? -24.170 12.184 33.427 1.00 95.00 121 LYS A N 1
ATOM 922 C CA . LYS A 1 121 ? -24.111 12.634 32.031 1.00 95.00 121 LYS A CA 1
ATOM 923 C C . LYS A 1 121 ? -22.805 13.372 31.731 1.00 95.00 121 LYS A C 1
ATOM 925 O O . LYS A 1 121 ? -22.201 13.116 30.692 1.00 95.00 121 LYS A O 1
ATOM 930 N N . GLU A 1 122 ? -22.381 14.273 32.611 1.00 96.50 122 GLU A N 1
ATOM 931 C CA . GLU A 1 122 ? -21.123 15.015 32.470 1.00 96.50 122 GLU A CA 1
ATOM 932 C C . GLU A 1 122 ? -19.911 14.064 32.549 1.00 96.50 122 GLU A C 1
ATOM 934 O O . GLU A 1 122 ? -19.007 14.160 31.718 1.00 96.50 122 GLU A O 1
ATOM 939 N N . ALA A 1 123 ? -19.944 13.075 33.451 1.00 96.69 123 ALA A N 1
ATOM 940 C CA . ALA A 1 123 ? -18.923 12.032 33.568 1.00 96.69 123 ALA A CA 1
ATOM 941 C C . ALA A 1 123 ? -18.838 11.139 32.319 1.00 96.69 123 ALA A C 1
ATOM 943 O O . ALA A 1 123 ? -17.744 10.909 31.809 1.00 96.69 123 ALA A O 1
ATOM 944 N N . VAL A 1 124 ? -19.977 10.688 31.774 1.00 97.56 124 VAL A N 1
ATOM 945 C CA . VAL A 1 124 ? -20.019 9.935 30.506 1.00 97.56 124 VAL A CA 1
ATOM 946 C C . VAL A 1 124 ? -19.403 10.757 29.378 1.00 97.56 124 VAL A C 1
ATOM 948 O O . VAL A 1 124 ? -18.553 10.252 28.656 1.00 97.56 124 VAL A O 1
ATOM 951 N N . GLN A 1 125 ? -19.769 12.035 29.248 1.00 97.62 125 GLN A N 1
ATOM 952 C CA . GLN A 1 125 ? -19.214 12.897 28.202 1.00 97.62 125 GLN A CA 1
ATOM 953 C C . GLN A 1 125 ? -17.703 13.115 28.350 1.00 97.62 125 GLN A C 1
ATOM 955 O O . GLN A 1 125 ? -17.015 13.249 27.339 1.00 97.62 125 GLN A O 1
ATOM 960 N N . ALA A 1 126 ? -17.190 13.193 29.580 1.00 97.44 126 ALA A N 1
ATOM 961 C CA . ALA A 1 126 ? -15.757 13.292 29.843 1.00 97.44 126 ALA A CA 1
ATOM 962 C C . ALA A 1 126 ? -15.024 12.000 29.456 1.00 97.44 126 ALA A C 1
ATOM 964 O O . ALA A 1 126 ? -14.109 12.059 28.637 1.00 97.44 126 ALA A O 1
ATOM 965 N N . LEU A 1 127 ? -15.499 10.847 29.941 1.00 97.88 127 LEU A N 1
ATOM 966 C CA . LEU A 1 127 ? -14.939 9.532 29.612 1.00 97.88 127 LEU A CA 1
ATOM 967 C C . LEU A 1 127 ? -14.997 9.240 28.106 1.00 97.88 127 LEU A C 1
ATOM 969 O O . LEU A 1 127 ? -14.058 8.687 27.552 1.00 97.88 127 LEU A O 1
ATOM 973 N N . GLU A 1 128 ? -16.060 9.649 27.408 1.00 97.69 128 GLU A N 1
ATOM 974 C CA . GLU A 1 128 ? -16.164 9.508 25.949 1.00 97.69 128 GLU A CA 1
ATOM 975 C C . GLU A 1 128 ? -15.147 10.357 25.182 1.00 97.69 128 GLU A C 1
ATOM 977 O O . GLU A 1 128 ? -14.754 9.987 24.076 1.00 97.69 128 GLU A O 1
ATOM 982 N N . ARG A 1 129 ? -14.771 11.535 25.692 1.00 97.88 129 ARG A N 1
ATOM 983 C CA . ARG A 1 129 ? -13.709 12.343 25.072 1.00 97.88 129 ARG A CA 1
ATOM 984 C C . ARG A 1 129 ? -12.354 11.689 25.300 1.00 97.88 129 ARG A C 1
ATOM 986 O O . ARG A 1 129 ? -11.672 11.412 24.323 1.00 97.88 129 ARG A O 1
ATOM 993 N N . GLU A 1 130 ? -12.042 11.348 26.547 1.00 97.62 130 GLU A N 1
ATOM 994 C CA . GLU A 1 130 ? -10.770 10.720 26.910 1.00 97.62 130 GLU A CA 1
ATOM 995 C C . GLU A 1 130 ? -10.568 9.380 26.187 1.00 97.62 130 GLU A C 1
ATOM 997 O O . GLU A 1 130 ? -9.530 9.149 25.575 1.00 97.62 130 GLU A O 1
ATOM 1002 N N . HIS A 1 131 ? -11.592 8.522 26.159 1.00 97.69 131 HIS A N 1
ATOM 1003 C CA . HIS A 1 131 ? -11.540 7.251 25.438 1.00 97.69 131 HIS A CA 1
ATOM 1004 C C . HIS A 1 131 ? -11.284 7.447 23.939 1.00 97.69 131 HIS A C 1
ATOM 1006 O O . HIS A 1 131 ? -10.527 6.687 23.345 1.00 97.69 131 HIS A O 1
ATOM 1012 N N . ARG A 1 132 ? -11.893 8.464 23.311 1.00 96.69 132 ARG A N 1
ATOM 1013 C CA . ARG A 1 132 ? -11.641 8.771 21.893 1.00 96.69 132 ARG A CA 1
ATOM 1014 C C . ARG A 1 132 ? -10.216 9.251 21.655 1.00 96.69 132 ARG A C 1
ATOM 1016 O O . ARG A 1 132 ? -9.586 8.770 20.728 1.00 96.69 132 ARG A O 1
ATOM 1023 N N . GLU A 1 133 ? -9.700 10.141 22.496 1.00 97.12 133 GLU A N 1
ATOM 1024 C CA . GLU A 1 133 ? -8.323 10.642 22.383 1.00 97.12 133 GLU A CA 1
ATOM 1025 C C . GLU A 1 133 ? -7.292 9.508 22.524 1.00 97.12 133 GLU A C 1
ATOM 1027 O O . GLU A 1 133 ? -6.316 9.445 21.767 1.00 97.12 133 GLU A O 1
ATOM 1032 N N . VAL A 1 134 ? -7.530 8.577 23.454 1.00 97.88 134 VAL A N 1
ATOM 1033 C CA . VAL A 1 134 ? -6.687 7.388 23.641 1.00 97.88 134 VAL A CA 1
ATOM 1034 C C . VAL A 1 134 ? -6.807 6.430 22.458 1.00 97.88 134 VAL A C 1
ATOM 1036 O O . VAL A 1 134 ? -5.779 5.976 21.968 1.00 97.88 134 VAL A O 1
ATOM 1039 N N . GLU A 1 135 ? -8.012 6.149 21.956 1.00 96.25 135 GLU A N 1
ATOM 1040 C CA . GLU A 1 135 ? -8.216 5.295 20.773 1.00 96.25 135 GLU A CA 1
ATOM 1041 C C . GLU A 1 135 ? -7.586 5.891 19.503 1.00 96.25 135 GLU A C 1
ATOM 1043 O O . GLU A 1 135 ? -6.939 5.169 18.746 1.00 96.25 135 GLU A O 1
ATOM 1048 N N . ASP A 1 136 ? -7.697 7.204 19.287 1.00 95.38 136 ASP A N 1
ATOM 1049 C CA . ASP A 1 136 ? -7.067 7.891 18.152 1.00 95.38 136 ASP A CA 1
ATOM 1050 C C . ASP A 1 136 ? -5.534 7.802 18.242 1.00 95.38 136 ASP A C 1
ATOM 1052 O O . ASP A 1 136 ? -4.845 7.545 17.248 1.00 95.38 136 ASP A O 1
ATOM 1056 N N . THR A 1 137 ? -4.985 7.955 19.451 1.00 96.06 137 THR A N 1
ATOM 1057 C CA . THR A 1 137 ? -3.548 7.791 19.713 1.00 96.06 137 THR A CA 1
ATOM 1058 C C . THR A 1 137 ? -3.109 6.341 19.519 1.00 96.06 137 THR A C 1
ATOM 1060 O O . THR A 1 137 ? -2.099 6.096 18.859 1.00 96.06 137 THR A O 1
ATOM 1063 N N . LEU A 1 138 ? -3.882 5.382 20.033 1.00 97.06 138 LEU A N 1
ATOM 1064 C CA . LEU A 1 138 ? -3.648 3.948 19.893 1.00 97.06 138 LEU A CA 1
ATOM 1065 C C . LEU A 1 138 ? -3.619 3.541 18.418 1.00 97.06 138 LEU A C 1
ATOM 1067 O O . LEU A 1 138 ? -2.673 2.885 17.983 1.00 97.06 138 LEU A O 1
ATOM 1071 N N . LEU A 1 139 ? -4.606 3.980 17.634 1.00 94.62 139 LEU A N 1
ATOM 1072 C CA . LEU A 1 139 ? -4.683 3.720 16.200 1.00 94.62 139 LEU A CA 1
ATOM 1073 C C . LEU A 1 139 ? -3.501 4.343 15.449 1.00 94.62 139 LEU A C 1
ATOM 1075 O O . LEU A 1 139 ? -2.938 3.698 14.567 1.00 94.62 139 LEU A O 1
ATOM 1079 N N . ARG A 1 140 ? -3.095 5.569 15.802 1.00 92.44 140 ARG A N 1
ATOM 1080 C CA . ARG A 1 140 ? -1.935 6.242 15.196 1.00 92.44 140 ARG A CA 1
ATOM 1081 C C . ARG A 1 140 ? -0.629 5.496 15.479 1.00 92.44 140 ARG A C 1
ATOM 1083 O O . ARG A 1 140 ? 0.153 5.290 14.555 1.00 92.44 140 ARG A O 1
ATOM 1090 N N . VAL A 1 141 ? -0.395 5.083 16.728 1.00 94.25 141 VAL A N 1
ATOM 1091 C CA . VAL A 1 141 ? 0.804 4.319 17.119 1.00 94.25 141 VAL A CA 1
ATOM 1092 C C . VAL A 1 141 ? 0.803 2.954 16.435 1.00 94.25 141 VAL A C 1
ATOM 1094 O O . VAL A 1 141 ? 1.774 2.601 15.769 1.00 94.25 141 VAL A O 1
ATOM 1097 N N . ALA A 1 142 ? -0.305 2.217 16.505 1.00 94.56 142 ALA A N 1
ATOM 1098 C CA . ALA A 1 142 ? -0.440 0.917 15.853 1.00 94.56 142 ALA A CA 1
ATOM 1099 C C . ALA A 1 142 ? -0.284 1.005 14.327 1.00 94.56 142 ALA A C 1
ATOM 1101 O O . ALA A 1 142 ? 0.386 0.170 13.731 1.00 94.56 142 ALA A O 1
ATOM 1102 N N . GLY A 1 143 ? -0.850 2.038 13.699 1.00 91.44 143 GLY A N 1
ATOM 1103 C CA . GLY A 1 143 ? -0.752 2.285 12.260 1.00 91.44 143 GLY A CA 1
ATOM 1104 C C . GLY A 1 143 ? 0.632 2.730 11.780 1.00 91.44 143 GLY A C 1
ATOM 1105 O O . GLY A 1 143 ? 0.854 2.776 10.573 1.00 91.44 143 GLY A O 1
ATOM 1106 N N . SER A 1 144 ? 1.554 3.052 12.694 1.00 90.62 144 SER A N 1
ATOM 1107 C CA . SER A 1 144 ? 2.965 3.306 12.367 1.00 90.62 144 SER A CA 1
ATOM 1108 C C . SER A 1 144 ? 3.801 2.024 12.294 1.00 90.62 144 SER A C 1
ATOM 1110 O O . SER A 1 144 ? 4.876 2.017 11.688 1.00 90.62 144 SER A O 1
ATOM 1112 N N . LEU A 1 145 ? 3.319 0.931 12.898 1.00 92.88 145 LEU A N 1
ATOM 1113 C CA . LEU A 1 145 ? 4.011 -0.350 12.879 1.00 92.88 145 LEU A CA 1
ATOM 1114 C C . LEU A 1 145 ? 3.910 -0.980 11.482 1.00 92.88 145 LEU A C 1
ATOM 1116 O O . LEU A 1 145 ? 2.837 -0.979 10.875 1.00 92.88 145 LEU A O 1
ATOM 1120 N N . PRO A 1 146 ? 5.006 -1.551 10.954 1.00 92.69 146 PRO A N 1
ATOM 1121 C CA . PRO A 1 146 ? 4.959 -2.253 9.684 1.00 92.69 146 PRO A CA 1
ATOM 1122 C C . PRO A 1 146 ? 4.201 -3.579 9.828 1.00 92.69 146 PRO A C 1
ATOM 1124 O O . PRO A 1 146 ? 4.105 -4.148 10.916 1.00 92.69 146 PRO A O 1
ATOM 1127 N N . ASN A 1 147 ? 3.755 -4.135 8.701 1.00 93.56 147 ASN A N 1
ATOM 1128 C CA . ASN A 1 147 ? 3.311 -5.527 8.671 1.00 93.56 147 ASN A CA 1
ATOM 1129 C C . ASN A 1 147 ? 4.452 -6.478 9.103 1.00 93.56 147 ASN A C 1
ATOM 1131 O O . ASN A 1 147 ? 5.639 -6.146 8.995 1.00 93.56 147 ASN A O 1
ATOM 1135 N N . PHE A 1 148 ? 4.097 -7.676 9.566 1.00 94.31 148 PHE A N 1
ATOM 1136 C CA . PHE A 1 148 ? 5.069 -8.722 9.868 1.00 94.31 148 PHE A CA 1
ATOM 1137 C C . PHE A 1 148 ? 5.772 -9.187 8.589 1.00 94.31 148 PHE A C 1
ATOM 1139 O O . PHE A 1 148 ? 5.134 -9.420 7.561 1.00 94.31 148 PHE A O 1
ATOM 1146 N N . SER A 1 149 ? 7.096 -9.298 8.644 1.00 95.06 149 SER A N 1
ATOM 1147 C CA . SER A 1 149 ? 7.894 -9.879 7.569 1.00 95.06 149 SER A CA 1
ATOM 1148 C C . SER A 1 149 ? 7.661 -11.386 7.476 1.00 95.06 149 SER A C 1
ATOM 1150 O O . SER A 1 149 ? 7.511 -12.065 8.493 1.00 95.06 149 SER A O 1
ATOM 1152 N N . ASN A 1 150 ? 7.651 -11.917 6.252 1.00 94.00 150 ASN A N 1
ATOM 1153 C CA . ASN A 1 150 ? 7.700 -13.361 6.044 1.00 94.00 150 ASN A CA 1
ATOM 1154 C C . ASN A 1 150 ? 9.033 -13.893 6.628 1.00 94.00 150 ASN A C 1
ATOM 1156 O O . ASN A 1 150 ? 10.069 -13.279 6.366 1.00 94.00 150 ASN A O 1
ATOM 1160 N N . PRO A 1 151 ? 9.044 -15.002 7.396 1.00 92.50 151 PRO A N 1
ATOM 1161 C CA . PRO A 1 151 ? 10.269 -15.553 7.987 1.00 92.50 151 PRO A CA 1
ATOM 1162 C C . PRO A 1 151 ? 11.376 -15.912 6.984 1.00 92.50 151 PRO A C 1
ATOM 1164 O O . PRO A 1 151 ? 12.536 -15.996 7.371 1.00 92.50 151 PRO A O 1
ATOM 1167 N N . ALA A 1 152 ? 11.029 -16.140 5.713 1.00 92.44 152 ALA A N 1
ATOM 1168 C CA . ALA A 1 152 ? 11.981 -16.418 4.641 1.00 92.44 152 ALA A CA 1
ATOM 1169 C C . ALA A 1 152 ? 12.584 -15.149 4.008 1.00 92.44 152 ALA A C 1
ATOM 1171 O O . ALA A 1 152 ? 13.469 -15.255 3.160 1.00 92.44 152 ALA A O 1
ATOM 1172 N N . ALA A 1 153 ? 12.110 -13.952 4.375 1.00 94.44 153 ALA A N 1
ATOM 1173 C CA . ALA A 1 153 ? 12.639 -12.708 3.833 1.00 94.44 153 ALA A CA 1
ATOM 1174 C C . ALA A 1 153 ? 14.079 -12.470 4.332 1.00 94.44 153 ALA A C 1
ATOM 1176 O O . ALA A 1 153 ? 14.331 -12.580 5.535 1.00 94.44 153 ALA A O 1
ATOM 1177 N N . PRO A 1 154 ? 15.029 -12.120 3.444 1.00 94.69 154 PRO A N 1
ATOM 1178 C CA . PRO A 1 154 ? 16.386 -11.799 3.864 1.00 94.69 154 PRO A CA 1
ATOM 1179 C C . PRO A 1 154 ? 16.391 -10.562 4.769 1.00 94.69 154 PRO A C 1
ATOM 1181 O O . PRO A 1 154 ? 15.681 -9.586 4.520 1.00 94.69 154 PRO A O 1
ATOM 1184 N N . ILE A 1 155 ? 17.207 -10.603 5.823 1.00 94.81 155 ILE A N 1
ATOM 1185 C CA . ILE A 1 155 ? 17.327 -9.508 6.789 1.00 94.81 155 ILE A CA 1
ATOM 1186 C C . ILE A 1 155 ? 18.394 -8.520 6.315 1.00 94.81 155 ILE A C 1
ATOM 1188 O O . ILE A 1 155 ? 19.524 -8.901 6.007 1.00 94.81 155 ILE A O 1
ATOM 1192 N N . GLY A 1 156 ? 18.056 -7.233 6.341 1.00 91.75 156 GLY A N 1
ATOM 1193 C CA . GLY A 1 156 ? 18.971 -6.124 6.085 1.00 91.75 156 GLY A CA 1
ATOM 1194 C C . GLY A 1 156 ? 18.601 -5.309 4.850 1.00 91.75 156 GLY A C 1
ATOM 1195 O O . GLY A 1 156 ? 17.455 -5.314 4.407 1.00 91.75 156 GLY A O 1
ATOM 1196 N N . ALA A 1 157 ? 19.572 -4.545 4.357 1.00 91.94 157 ALA A N 1
ATOM 1197 C CA . ALA A 1 157 ? 19.394 -3.623 3.242 1.00 91.94 157 ALA A CA 1
ATOM 1198 C C . ALA A 1 157 ? 19.409 -4.349 1.880 1.00 91.94 157 ALA A C 1
ATOM 1200 O O . ALA A 1 157 ? 19.494 -5.576 1.811 1.00 91.94 157 ALA A O 1
ATOM 1201 N N . GLU A 1 158 ? 19.277 -3.586 0.793 1.00 91.31 158 GLU A N 1
ATOM 1202 C CA . GLU A 1 158 ? 19.122 -4.105 -0.574 1.00 91.31 158 GLU A CA 1
ATOM 1203 C C . GLU A 1 158 ? 20.263 -5.046 -0.993 1.00 91.31 158 GLU A C 1
ATOM 1205 O O . GLU A 1 158 ? 20.040 -5.998 -1.738 1.00 91.31 158 GLU A O 1
ATOM 1210 N N . GLU A 1 159 ? 21.469 -4.855 -0.457 1.00 94.12 159 GLU A N 1
ATOM 1211 C CA . GLU A 1 159 ? 22.636 -5.688 -0.755 1.00 94.12 159 GLU A CA 1
ATOM 1212 C C . GLU A 1 159 ? 22.471 -7.140 -0.277 1.00 94.12 159 GLU A C 1
ATOM 1214 O O . GLU A 1 159 ? 23.141 -8.035 -0.790 1.00 94.12 159 GLU A O 1
ATOM 1219 N N . ASN A 1 160 ? 21.559 -7.384 0.669 1.00 94.12 160 ASN A N 1
ATOM 1220 C CA . ASN A 1 160 ? 21.239 -8.715 1.184 1.00 94.12 160 ASN A CA 1
ATOM 1221 C C . ASN A 1 160 ? 20.116 -9.408 0.392 1.00 94.12 160 ASN A C 1
ATOM 1223 O O . ASN A 1 160 ? 19.702 -10.515 0.753 1.00 94.12 160 ASN A O 1
ATOM 1227 N N . ALA A 1 161 ? 19.597 -8.784 -0.672 1.00 94.94 161 ALA A N 1
ATOM 1228 C CA . ALA A 1 161 ? 18.573 -9.388 -1.514 1.00 94.94 161 ALA A CA 1
ATOM 1229 C C . ALA A 1 161 ? 19.055 -10.731 -2.089 1.00 94.94 161 ALA A C 1
ATOM 1231 O O . ALA A 1 161 ? 20.118 -10.839 -2.702 1.00 94.94 161 ALA A O 1
ATOM 1232 N N . THR A 1 162 ? 18.248 -11.776 -1.909 1.00 95.00 162 THR A N 1
ATOM 1233 C CA . THR A 1 162 ? 18.557 -13.111 -2.431 1.00 95.00 162 THR A CA 1
ATOM 1234 C C . THR A 1 162 ? 18.097 -13.215 -3.880 1.00 95.00 162 THR A C 1
ATOM 1236 O O . THR A 1 162 ? 16.915 -13.050 -4.172 1.00 95.00 162 THR A O 1
ATOM 1239 N N . THR A 1 163 ? 19.023 -13.507 -4.796 1.00 95.25 163 THR A N 1
ATOM 1240 C CA . THR A 1 163 ? 18.675 -13.815 -6.191 1.00 95.25 163 THR A CA 1
ATOM 1241 C C . THR A 1 163 ? 18.050 -15.205 -6.251 1.00 95.25 163 THR A C 1
ATOM 1243 O O . THR A 1 163 ? 18.718 -16.192 -5.949 1.00 95.25 163 THR A O 1
ATOM 1246 N N . LEU A 1 164 ? 16.771 -15.277 -6.621 1.00 94.25 164 LEU A N 1
ATOM 1247 C CA . LEU A 1 164 ? 16.044 -16.546 -6.732 1.00 94.25 164 LEU A CA 1
ATOM 1248 C C . LEU A 1 164 ? 16.287 -17.226 -8.079 1.00 94.25 164 LEU A C 1
ATOM 1250 O O . LEU A 1 164 ? 16.384 -18.448 -8.151 1.00 94.25 164 LEU A O 1
ATOM 1254 N N . GLU A 1 165 ? 16.386 -16.437 -9.146 1.00 94.25 165 GLU A N 1
ATOM 1255 C CA . GLU A 1 165 ? 16.580 -16.933 -10.501 1.00 94.25 165 GLU A CA 1
ATOM 1256 C C . GLU A 1 165 ? 17.303 -15.882 -11.351 1.00 94.25 165 GLU A C 1
ATOM 1258 O O . GLU A 1 165 ? 17.326 -14.700 -11.036 1.00 94.25 165 GLU A O 1
ATOM 1263 N N . THR A 1 166 ? 17.924 -16.295 -12.448 1.00 94.19 166 THR A N 1
ATOM 1264 C CA . THR A 1 166 ? 18.358 -15.392 -13.516 1.00 94.19 166 THR A CA 1
ATOM 1265 C C . THR A 1 166 ? 18.006 -16.054 -14.836 1.00 94.19 166 THR A C 1
ATOM 1267 O O . THR A 1 166 ? 18.330 -17.223 -15.039 1.00 94.19 166 THR A O 1
ATOM 1270 N N . PHE A 1 167 ? 17.322 -15.332 -15.720 1.00 93.56 167 PHE A N 1
ATOM 1271 C CA . PHE A 1 167 ? 16.805 -15.880 -16.973 1.00 93.56 167 PHE A CA 1
ATOM 1272 C C . PHE A 1 167 ? 16.861 -14.852 -18.111 1.00 93.56 167 PHE A C 1
ATOM 1274 O O . PHE A 1 167 ? 17.137 -13.666 -17.907 1.00 93.56 167 PHE A O 1
ATOM 1281 N N . GLY A 1 168 ? 16.603 -15.332 -19.329 1.00 92.00 168 GLY A N 1
ATOM 1282 C CA . GLY A 1 168 ? 16.720 -14.557 -20.561 1.00 92.00 168 GLY A CA 1
ATOM 1283 C C . GLY A 1 168 ? 18.075 -14.736 -21.258 1.00 92.00 168 GLY A C 1
ATOM 1284 O O . GLY A 1 168 ? 18.888 -15.566 -20.844 1.00 92.00 168 GLY A O 1
ATOM 1285 N N . PRO A 1 169 ? 18.319 -13.996 -22.352 1.00 92.25 169 PRO A N 1
ATOM 1286 C CA . PRO A 1 169 ? 19.557 -14.107 -23.114 1.00 92.25 169 PRO A CA 1
ATOM 1287 C C . PRO A 1 169 ? 20.772 -13.611 -22.318 1.00 92.25 169 PRO A C 1
ATOM 1289 O O . PRO A 1 169 ? 20.648 -12.878 -21.332 1.00 92.25 169 PRO A O 1
ATOM 1292 N N . GLU A 1 170 ? 21.966 -13.980 -22.784 1.00 92.44 170 GLU A N 1
ATOM 1293 C CA . GLU A 1 170 ? 23.218 -13.452 -22.245 1.00 92.44 170 GLU A CA 1
ATOM 1294 C C . GLU A 1 170 ? 23.240 -11.920 -22.349 1.00 92.44 170 GLU A C 1
ATOM 1296 O O . GLU A 1 170 ? 22.886 -11.334 -23.379 1.00 92.44 170 GLU A O 1
ATOM 1301 N N . ARG A 1 171 ? 23.641 -11.254 -21.260 1.00 88.75 171 ARG A N 1
ATOM 1302 C CA . ARG A 1 171 ? 23.693 -9.792 -21.228 1.00 88.75 171 ARG A CA 1
ATOM 1303 C C . ARG A 1 171 ? 24.739 -9.289 -22.206 1.00 88.75 171 ARG A C 1
ATOM 1305 O O . ARG A 1 171 ? 25.909 -9.654 -22.145 1.00 88.75 171 ARG A O 1
ATOM 1312 N N . LEU A 1 172 ? 24.319 -8.365 -23.060 1.00 87.31 172 LEU A N 1
ATOM 1313 C CA . LEU A 1 172 ? 25.240 -7.657 -23.932 1.00 87.31 172 LEU A CA 1
ATOM 1314 C C . LEU A 1 172 ? 26.214 -6.815 -23.084 1.00 87.31 172 LEU A C 1
ATOM 1316 O O . LEU A 1 172 ? 25.781 -6.196 -22.107 1.00 87.31 172 LEU A O 1
ATOM 1320 N N . PRO A 1 173 ? 27.501 -6.717 -23.468 1.00 89.50 173 PRO A N 1
ATOM 1321 C CA . PRO A 1 173 ? 28.455 -5.852 -22.778 1.00 89.50 173 PRO A CA 1
ATOM 1322 C C . PRO A 1 173 ? 27.969 -4.398 -22.724 1.00 89.50 173 PRO A C 1
ATOM 1324 O O . PRO A 1 173 ? 27.405 -3.895 -23.698 1.00 89.50 173 PRO A O 1
ATOM 1327 N N . ALA A 1 174 ? 28.199 -3.687 -21.621 1.00 89.12 174 ALA A N 1
ATOM 1328 C CA . ALA A 1 174 ? 27.817 -2.278 -21.532 1.00 89.12 174 ALA A CA 1
ATOM 1329 C C . ALA A 1 174 ? 28.489 -1.460 -22.652 1.00 89.12 174 ALA A C 1
ATOM 1331 O O . ALA A 1 174 ? 29.676 -1.621 -22.933 1.00 89.12 174 ALA A O 1
ATOM 1332 N N . SER A 1 175 ? 27.722 -0.600 -23.325 1.00 89.75 175 SER A N 1
ATOM 1333 C CA . SER A 1 175 ? 28.234 0.264 -24.392 1.00 89.75 175 SER A CA 1
ATOM 1334 C C . SER A 1 175 ? 27.503 1.605 -24.368 1.00 89.75 175 SER A C 1
ATOM 1336 O O . SER A 1 175 ? 26.276 1.592 -24.478 1.00 89.75 175 SER A O 1
ATOM 1338 N N . PRO A 1 176 ? 28.220 2.744 -24.308 1.00 85.75 176 PRO A N 1
ATOM 1339 C CA . PRO A 1 176 ? 27.606 4.073 -24.375 1.00 85.75 176 PRO A CA 1
ATOM 1340 C C . PRO A 1 176 ? 26.743 4.275 -25.629 1.00 85.75 176 PRO A C 1
ATOM 1342 O O . PRO A 1 176 ? 25.709 4.919 -25.582 1.00 85.75 176 PRO A O 1
ATOM 1345 N N . LEU A 1 177 ? 27.089 3.627 -26.749 1.00 87.62 177 LEU A N 1
ATOM 1346 C CA . LEU A 1 177 ? 26.329 3.735 -28.003 1.00 87.62 177 LEU A CA 1
ATOM 1347 C C . LEU A 1 177 ? 24.896 3.183 -27.909 1.00 87.62 177 LEU A C 1
ATOM 1349 O O . LEU A 1 177 ? 24.048 3.516 -28.744 1.00 87.62 177 LEU A O 1
ATOM 1353 N N . ARG A 1 178 ? 24.638 2.319 -26.920 1.00 90.19 178 ARG A N 1
ATOM 1354 C CA . ARG A 1 178 ? 23.345 1.670 -26.661 1.00 90.19 178 ARG A CA 1
ATOM 1355 C C . ARG A 1 178 ? 22.622 2.254 -25.452 1.00 90.19 178 ARG A C 1
ATOM 1357 O O . ARG A 1 178 ? 21.653 1.662 -24.988 1.00 90.19 178 ARG A O 1
ATOM 1364 N N . ASP A 1 179 ? 23.091 3.389 -24.951 1.00 91.31 179 ASP A N 1
ATOM 1365 C CA . ASP A 1 179 ? 22.382 4.128 -23.924 1.00 91.31 179 ASP A CA 1
ATOM 1366 C C . ASP A 1 179 ? 20.997 4.569 -24.422 1.00 91.31 179 ASP A C 1
ATOM 1368 O O . ASP A 1 179 ? 20.863 5.043 -25.553 1.00 91.31 179 ASP A O 1
ATOM 1372 N N . HIS A 1 180 ? 19.954 4.406 -23.603 1.00 92.50 180 HIS A N 1
ATOM 1373 C CA . HIS A 1 180 ? 18.578 4.673 -24.037 1.00 92.50 180 HIS A CA 1
ATOM 1374 C C . HIS A 1 180 ? 18.339 6.147 -24.363 1.00 92.50 180 HIS A C 1
ATOM 1376 O O . HIS A 1 180 ? 17.517 6.435 -25.231 1.00 92.50 180 HIS A O 1
ATOM 1382 N N . VAL A 1 181 ? 19.050 7.070 -23.707 1.00 91.06 181 VAL A N 1
ATOM 1383 C CA . VAL A 1 181 ?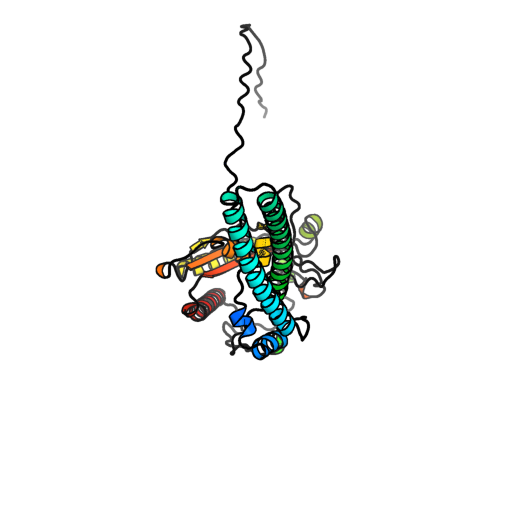 18.936 8.507 -23.988 1.00 91.06 181 VAL A CA 1
ATOM 1384 C C . VAL A 1 181 ? 19.617 8.825 -25.306 1.00 91.06 181 VAL A C 1
ATOM 1386 O O . VAL A 1 181 ? 18.977 9.392 -26.182 1.00 91.06 181 VAL A O 1
ATOM 1389 N N . ASP A 1 182 ? 20.855 8.365 -25.502 1.00 90.88 182 ASP A N 1
ATOM 1390 C CA . ASP A 1 182 ? 21.585 8.614 -26.749 1.00 90.88 182 ASP A CA 1
ATOM 1391 C C . ASP A 1 182 ? 20.865 7.996 -27.958 1.00 90.88 182 ASP A C 1
ATOM 1393 O O . ASP A 1 182 ? 20.868 8.561 -29.053 1.00 90.88 182 ASP A O 1
ATOM 1397 N N . VAL A 1 183 ? 20.246 6.822 -27.785 1.00 92.94 183 VAL A N 1
ATOM 1398 C CA . VAL A 1 183 ? 19.401 6.202 -28.815 1.00 92.94 183 VAL A CA 1
ATOM 1399 C C . VAL A 1 183 ? 18.187 7.081 -29.106 1.00 92.94 183 VAL A C 1
ATOM 1401 O O . VAL A 1 183 ? 17.932 7.376 -30.272 1.00 92.94 183 VAL A O 1
ATOM 1404 N N . ALA A 1 184 ? 17.447 7.502 -28.081 1.00 93.19 184 ALA A N 1
ATOM 1405 C CA . ALA A 1 184 ? 16.248 8.304 -28.273 1.00 93.19 184 ALA A CA 1
ATOM 1406 C C . ALA A 1 184 ? 16.550 9.681 -28.883 1.00 93.19 184 ALA A C 1
ATOM 1408 O O . ALA A 1 184 ? 15.824 10.106 -29.780 1.00 93.19 184 ALA A O 1
ATOM 1409 N N . ASP A 1 185 ? 17.637 10.334 -28.473 1.00 90.00 185 ASP A N 1
ATOM 1410 C CA . ASP A 1 185 ? 18.066 11.635 -28.991 1.00 90.00 185 ASP A CA 1
ATOM 1411 C C . ASP A 1 185 ? 18.448 11.546 -30.475 1.00 90.00 185 ASP A C 1
ATOM 1413 O O . ASP A 1 185 ? 18.016 12.378 -31.274 1.00 90.00 185 ASP A O 1
ATOM 1417 N N . ARG A 1 186 ? 19.179 10.495 -30.889 1.00 92.81 186 ARG A N 1
ATOM 1418 C CA . ARG A 1 186 ? 19.538 10.276 -32.307 1.00 92.81 186 ARG A CA 1
ATOM 1419 C C . ARG A 1 186 ? 18.326 10.199 -33.231 1.00 92.81 186 ARG A C 1
ATOM 1421 O O . ARG A 1 186 ? 18.428 10.591 -34.391 1.00 92.81 186 ARG A O 1
ATOM 1428 N N . PHE A 1 187 ? 17.209 9.673 -32.737 1.00 94.94 187 PHE A N 1
ATOM 1429 C CA . PHE A 1 187 ? 15.974 9.540 -33.508 1.00 94.94 187 PHE A CA 1
ATOM 1430 C C . PHE A 1 187 ? 14.931 10.624 -33.196 1.00 94.94 187 PHE A C 1
ATOM 1432 O O . PHE A 1 187 ? 13.851 10.604 -33.787 1.00 94.94 187 PHE A O 1
ATOM 1439 N N . GLY A 1 188 ? 15.231 11.563 -32.291 1.00 94.50 188 GLY A N 1
ATOM 1440 C CA . GLY A 1 188 ? 14.285 12.591 -31.852 1.00 94.50 188 GLY A CA 1
ATOM 1441 C C . GLY A 1 188 ? 13.039 12.018 -31.165 1.00 94.50 188 GLY A C 1
ATOM 1442 O O . GLY A 1 188 ? 11.938 12.527 -31.355 1.00 94.50 188 GLY A O 1
ATOM 1443 N N . TRP A 1 189 ? 13.183 10.918 -30.420 1.00 96.69 189 TRP A N 1
ATOM 1444 C CA . TRP A 1 189 ? 12.078 10.242 -29.729 1.00 96.69 189 TRP A CA 1
ATOM 1445 C C . TRP A 1 189 ? 11.840 10.730 -28.298 1.00 96.69 189 TRP A C 1
ATOM 1447 O O . TRP A 1 189 ? 10.804 10.402 -27.720 1.00 96.69 189 TRP A O 1
ATOM 1457 N N . LEU A 1 190 ? 12.770 11.508 -27.740 1.00 93.94 190 LEU A N 1
ATOM 1458 C CA . LEU A 1 190 ? 12.601 12.233 -26.484 1.00 93.94 190 LEU A CA 1
ATOM 1459 C C . LEU A 1 190 ? 12.766 13.731 -26.728 1.00 93.94 190 LEU A C 1
ATOM 1461 O O . LEU A 1 190 ? 13.774 14.162 -27.281 1.00 93.94 190 LEU A O 1
ATOM 1465 N N . ASP A 1 191 ? 11.784 14.522 -26.293 1.00 91.56 191 ASP A N 1
ATOM 1466 C CA . ASP A 1 191 ? 11.834 15.982 -26.410 1.00 91.56 191 ASP A CA 1
ATOM 1467 C C . ASP A 1 191 ? 11.988 16.648 -25.037 1.00 91.56 191 ASP A C 1
ATOM 1469 O O . ASP A 1 191 ? 11.025 16.995 -24.342 1.00 91.56 191 ASP A O 1
ATOM 1473 N N . ASN A 1 192 ? 13.245 16.834 -24.638 1.00 85.62 192 ASN A N 1
ATOM 1474 C CA . ASN A 1 192 ? 13.595 17.485 -23.378 1.00 85.62 192 ASN A CA 1
ATOM 1475 C C . ASN A 1 192 ? 13.259 18.988 -23.379 1.00 85.62 192 ASN A C 1
ATOM 1477 O O . ASN A 1 192 ? 12.992 19.549 -22.316 1.00 85.62 192 ASN A O 1
ATOM 1481 N N . ALA A 1 193 ? 13.244 19.645 -24.545 1.00 88.62 193 ALA A N 1
ATOM 1482 C CA . ALA A 1 193 ? 12.920 21.066 -24.646 1.00 88.62 193 ALA A CA 1
ATOM 1483 C C . ALA A 1 193 ? 11.419 21.301 -24.425 1.00 88.62 193 ALA A C 1
ATOM 1485 O O . ALA A 1 193 ? 11.044 22.167 -23.632 1.00 88.62 193 ALA A O 1
ATOM 1486 N N . ALA A 1 194 ? 10.565 20.484 -25.049 1.00 92.19 194 ALA A N 1
ATOM 1487 C CA . ALA A 1 194 ? 9.128 20.483 -24.785 1.00 92.19 194 ALA A CA 1
ATOM 1488 C C . ALA A 1 194 ? 8.829 20.157 -23.316 1.00 92.19 194 ALA A C 1
ATOM 1490 O O . ALA A 1 194 ? 8.034 20.855 -22.688 1.00 92.19 194 ALA A O 1
ATOM 1491 N N . SER A 1 195 ? 9.524 19.164 -22.748 1.00 90.69 195 SER A N 1
ATOM 1492 C CA . SER A 1 195 ? 9.409 18.798 -21.329 1.00 90.69 195 SER A CA 1
ATOM 1493 C C . SER A 1 195 ? 9.701 19.999 -20.416 1.00 90.69 195 SER A C 1
ATOM 1495 O O . SER A 1 195 ? 8.881 20.346 -19.563 1.00 90.69 195 SER A O 1
ATOM 1497 N N . ALA A 1 196 ? 10.822 20.696 -20.650 1.00 89.12 196 ALA A N 1
ATOM 1498 C CA . ALA A 1 196 ? 11.236 21.866 -19.876 1.00 89.12 196 ALA A CA 1
ATOM 1499 C C . ALA A 1 196 ? 10.245 23.039 -19.966 1.00 89.12 196 ALA A C 1
ATOM 1501 O O . ALA A 1 196 ? 10.035 23.729 -18.971 1.00 89.12 196 ALA A O 1
ATOM 1502 N N . ILE A 1 197 ? 9.630 23.258 -21.134 1.00 94.19 197 ILE A N 1
ATOM 1503 C CA . ILE A 1 197 ? 8.625 24.313 -21.338 1.00 94.19 197 ILE A CA 1
ATOM 1504 C C . ILE A 1 197 ? 7.292 23.949 -20.674 1.00 94.19 197 ILE A C 1
ATOM 1506 O O . ILE A 1 197 ? 6.646 24.811 -20.082 1.00 94.19 197 ILE A O 1
ATOM 1510 N N . ALA A 1 198 ? 6.855 22.694 -20.800 1.00 93.44 198 ALA A N 1
ATOM 1511 C CA . ALA A 1 198 ? 5.517 22.278 -20.397 1.00 93.44 198 ALA A CA 1
ATOM 1512 C C . ALA A 1 198 ? 5.383 22.041 -18.888 1.00 93.44 198 ALA A C 1
ATOM 1514 O O . ALA A 1 198 ? 4.360 22.393 -18.301 1.00 93.44 198 ALA A O 1
ATOM 1515 N N . THR A 1 199 ? 6.365 21.390 -18.260 1.00 91.94 199 THR A N 1
ATOM 1516 C CA . THR A 1 199 ? 6.238 20.949 -16.856 1.00 91.94 199 THR A CA 1
ATOM 1517 C C . THR A 1 199 ? 7.554 20.997 -16.082 1.00 91.94 199 THR A C 1
ATOM 1519 O O . THR A 1 199 ? 7.543 21.243 -14.879 1.00 91.94 199 THR A O 1
ATOM 1522 N N . GLY A 1 200 ? 8.691 20.813 -16.754 1.00 88.81 200 GLY A N 1
ATOM 1523 C CA . GLY A 1 200 ? 10.020 20.827 -16.151 1.00 88.81 200 GLY A CA 1
ATOM 1524 C C . GLY A 1 200 ? 10.811 19.551 -16.436 1.00 88.81 200 GLY A C 1
ATOM 1525 O O . GLY A 1 200 ? 10.493 18.768 -17.330 1.00 88.81 200 GLY A O 1
ATOM 1526 N N . THR A 1 201 ? 11.881 19.344 -15.672 1.00 85.81 201 THR A N 1
ATOM 1527 C CA . THR A 1 201 ? 12.739 18.154 -15.781 1.00 85.81 201 THR A CA 1
ATOM 1528 C C . THR A 1 201 ? 11.991 16.879 -15.391 1.00 85.81 201 THR A C 1
ATOM 1530 O O . THR A 1 201 ? 11.097 16.931 -14.553 1.00 85.81 201 THR A O 1
ATOM 1533 N N . SER A 1 202 ? 12.385 15.729 -15.948 1.00 88.81 202 SER A N 1
ATOM 1534 C CA . SER A 1 202 ? 11.827 14.410 -15.592 1.00 88.81 202 SER A CA 1
ATOM 1535 C C . SER A 1 202 ? 10.329 14.221 -15.913 1.00 88.81 202 SER A C 1
ATOM 1537 O O . SER A 1 202 ? 9.685 13.338 -15.347 1.00 88.81 202 SER A O 1
ATOM 1539 N N . TRP A 1 203 ? 9.795 14.999 -16.864 1.00 92.56 203 TRP A N 1
ATOM 1540 C CA . TRP A 1 203 ? 8.455 14.858 -17.460 1.00 92.56 203 TRP A CA 1
ATOM 1541 C C . TRP A 1 203 ? 8.563 14.567 -18.966 1.00 92.56 203 TRP A C 1
ATOM 1543 O O . TRP A 1 203 ? 8.380 15.475 -19.774 1.00 92.56 203 TRP A O 1
ATOM 1553 N N . PRO A 1 204 ? 8.928 13.339 -19.367 1.00 92.75 204 PRO A N 1
ATOM 1554 C CA . PRO A 1 204 ? 9.355 13.064 -20.733 1.00 92.75 204 PRO A CA 1
ATOM 1555 C C . PRO A 1 204 ? 8.209 13.160 -21.746 1.00 92.75 204 PRO A C 1
ATOM 1557 O O . PRO A 1 204 ? 7.162 12.532 -21.589 1.00 92.75 204 PRO A O 1
ATOM 1560 N N . PHE A 1 205 ? 8.456 13.857 -22.853 1.00 94.50 205 PHE A N 1
ATOM 1561 C CA . PHE A 1 205 ? 7.659 13.722 -24.072 1.00 94.50 205 PHE A CA 1
ATOM 1562 C C . PHE A 1 205 ? 8.203 12.560 -24.906 1.00 94.50 205 PHE A C 1
ATOM 1564 O O . PHE A 1 205 ? 9.299 12.658 -25.459 1.00 94.50 205 PHE A O 1
ATOM 1571 N N . LEU A 1 206 ? 7.438 11.467 -24.997 1.00 96.00 206 LEU A N 1
ATOM 1572 C CA . LEU A 1 206 ? 7.743 10.346 -25.890 1.00 96.00 206 LEU A CA 1
ATOM 1573 C C . LEU A 1 206 ? 7.184 10.640 -27.286 1.00 96.00 206 LEU A C 1
ATOM 1575 O O . LEU A 1 206 ? 6.001 10.953 -27.428 1.00 96.00 206 LEU A O 1
ATOM 1579 N N . LEU A 1 207 ? 8.013 10.502 -28.319 1.00 96.81 207 LEU A N 1
ATOM 1580 C CA . LEU A 1 207 ? 7.644 10.750 -29.713 1.00 96.81 207 LEU A CA 1
ATOM 1581 C C . LEU A 1 207 ? 7.900 9.520 -30.591 1.00 96.81 207 LEU A C 1
ATOM 1583 O O . LEU A 1 207 ? 8.696 8.637 -30.265 1.00 96.81 207 LEU A O 1
ATOM 1587 N N . GLY A 1 208 ? 7.225 9.477 -31.742 1.00 96.75 208 GLY A N 1
ATOM 1588 C CA . GLY A 1 208 ? 7.470 8.486 -32.790 1.00 96.75 208 GLY A CA 1
ATOM 1589 C C . GLY A 1 208 ? 7.406 7.040 -32.291 1.00 96.75 208 GLY A C 1
ATOM 1590 O O . GLY A 1 208 ? 6.427 6.625 -31.668 1.00 96.75 208 GLY A O 1
ATOM 1591 N N . ALA A 1 209 ? 8.461 6.272 -32.574 1.00 96.75 209 ALA A N 1
ATOM 1592 C CA . ALA A 1 209 ? 8.513 4.849 -32.247 1.00 96.75 209 ALA A CA 1
ATOM 1593 C C . ALA A 1 209 ? 8.502 4.583 -30.734 1.00 96.75 209 ALA A C 1
ATOM 1595 O O . ALA A 1 209 ? 8.003 3.546 -30.310 1.00 96.75 209 ALA A O 1
ATOM 1596 N N . LEU A 1 210 ? 8.999 5.512 -29.911 1.00 96.12 210 LEU A N 1
ATOM 1597 C CA . LEU A 1 210 ? 9.025 5.333 -28.459 1.00 96.12 210 LEU A CA 1
ATOM 1598 C C . LEU A 1 210 ? 7.628 5.476 -27.838 1.00 96.12 210 LEU A C 1
ATOM 1600 O O . LEU A 1 210 ? 7.265 4.699 -26.958 1.00 96.12 210 LEU A O 1
ATOM 1604 N N . ALA A 1 211 ? 6.807 6.396 -28.354 1.00 97.44 211 ALA A N 1
ATOM 1605 C CA . ALA A 1 211 ? 5.395 6.496 -27.975 1.00 97.44 211 ALA A CA 1
ATOM 1606 C C . ALA A 1 211 ? 4.593 5.261 -28.426 1.00 97.44 211 ALA A C 1
ATOM 1608 O O . ALA A 1 211 ? 3.789 4.717 -27.670 1.00 97.44 211 ALA A O 1
ATOM 1609 N N . GLN A 1 212 ? 4.844 4.771 -29.646 1.00 98.25 212 GLN A N 1
ATOM 1610 C CA . GLN A 1 212 ? 4.233 3.528 -30.133 1.00 98.25 212 GLN A CA 1
ATOM 1611 C C . GLN A 1 212 ? 4.638 2.319 -29.283 1.00 98.25 212 GLN A C 1
ATOM 1613 O O . GLN A 1 212 ? 3.797 1.467 -28.995 1.00 98.25 212 GLN A O 1
ATOM 1618 N N . LEU A 1 213 ? 5.902 2.262 -28.853 1.00 98.06 213 LEU A N 1
ATOM 1619 C CA . LEU A 1 213 ? 6.405 1.214 -27.975 1.00 98.06 213 LEU A CA 1
ATOM 1620 C C . LEU A 1 213 ? 5.699 1.229 -26.614 1.00 98.06 213 LEU A C 1
ATOM 1622 O O . LEU A 1 213 ? 5.317 0.161 -26.144 1.00 98.06 213 LEU A O 1
ATOM 1626 N N . GLU A 1 214 ? 5.456 2.402 -26.011 1.00 97.81 214 GLU A N 1
ATOM 1627 C CA . GLU A 1 214 ? 4.669 2.496 -24.768 1.00 97.81 214 GLU A CA 1
ATOM 1628 C C . GLU A 1 214 ? 3.287 1.846 -24.945 1.00 97.81 214 GLU A C 1
ATOM 1630 O O . GLU A 1 214 ? 2.904 0.971 -24.166 1.00 97.81 214 GLU A O 1
ATOM 1635 N N . HIS A 1 215 ? 2.553 2.214 -25.999 1.00 98.19 215 HIS A N 1
ATOM 1636 C CA . HIS A 1 215 ? 1.228 1.649 -26.263 1.00 98.19 215 HIS A CA 1
ATOM 1637 C C . HIS A 1 215 ? 1.263 0.134 -26.502 1.00 98.19 215 HIS A C 1
ATOM 1639 O O . HIS A 1 215 ? 0.408 -0.590 -25.987 1.00 98.19 215 HIS A O 1
ATOM 1645 N N . ALA A 1 216 ? 2.257 -0.351 -27.251 1.00 98.62 216 ALA A N 1
ATOM 1646 C CA . ALA A 1 216 ? 2.420 -1.772 -27.533 1.00 98.62 216 ALA A CA 1
ATOM 1647 C C . ALA A 1 216 ? 2.730 -2.579 -26.262 1.00 98.62 216 ALA A C 1
ATOM 1649 O O . ALA A 1 216 ? 2.116 -3.622 -26.042 1.00 98.62 216 ALA A O 1
ATOM 1650 N N . LEU A 1 217 ? 3.625 -2.082 -25.401 1.00 98.62 217 LEU A N 1
ATOM 1651 C CA . LEU A 1 217 ? 3.984 -2.736 -24.139 1.00 98.62 217 LEU A CA 1
ATOM 1652 C C . LEU A 1 217 ? 2.795 -2.812 -23.175 1.00 98.62 217 LEU A C 1
ATOM 1654 O O . LEU A 1 217 ? 2.570 -3.858 -22.565 1.00 98.62 217 LEU A O 1
ATOM 1658 N N . VAL A 1 218 ? 2.004 -1.738 -23.075 1.00 98.56 218 VAL A N 1
ATOM 1659 C CA . VAL A 1 218 ? 0.781 -1.721 -22.259 1.00 98.56 218 VAL A CA 1
ATOM 1660 C C . VAL A 1 218 ? -0.217 -2.765 -22.759 1.00 98.56 218 VAL A C 1
ATOM 1662 O O . VAL A 1 218 ? -0.693 -3.581 -21.971 1.00 98.56 218 VAL A O 1
ATOM 1665 N N . GLY A 1 219 ? -0.511 -2.770 -24.064 1.00 98.56 219 GLY A N 1
ATOM 1666 C CA . GLY A 1 219 ? -1.446 -3.726 -24.659 1.00 98.56 219 GLY A CA 1
ATOM 1667 C C . GLY A 1 219 ? -0.995 -5.176 -24.484 1.00 98.56 219 GLY A C 1
ATOM 1668 O O . GLY A 1 219 ? -1.794 -6.020 -24.084 1.00 98.56 219 GLY A O 1
ATOM 1669 N N . TYR A 1 220 ? 0.292 -5.449 -24.709 1.00 98.75 220 TYR A N 1
ATOM 1670 C CA . TYR A 1 220 ? 0.891 -6.769 -24.524 1.00 98.75 220 TYR A CA 1
ATOM 1671 C C . TYR A 1 220 ? 0.751 -7.278 -23.083 1.00 98.75 220 TYR A C 1
ATOM 1673 O O . TYR A 1 220 ? 0.274 -8.391 -22.871 1.00 98.75 220 TYR A O 1
ATOM 1681 N N . ALA A 1 221 ? 1.109 -6.465 -22.084 1.00 98.62 221 ALA A N 1
ATOM 1682 C CA . ALA A 1 221 ? 1.030 -6.874 -20.682 1.00 98.62 221 ALA A CA 1
ATOM 1683 C C . ALA A 1 221 ? -0.420 -7.105 -20.214 1.00 98.62 221 ALA A C 1
ATOM 1685 O O . ALA A 1 221 ? -0.687 -8.068 -19.493 1.00 98.62 221 ALA A O 1
ATOM 1686 N N . VAL A 1 222 ? -1.365 -6.261 -20.648 1.00 98.62 222 VAL A N 1
ATOM 1687 C CA . VAL A 1 222 ? -2.794 -6.429 -20.329 1.00 98.62 222 VAL A CA 1
ATOM 1688 C C . VAL A 1 222 ? -3.364 -7.691 -20.973 1.00 98.62 222 VAL A C 1
ATOM 1690 O O . VAL A 1 222 ? -4.064 -8.438 -20.296 1.00 98.62 222 VAL A O 1
ATOM 1693 N N . ASP A 1 223 ? -3.063 -7.952 -22.248 1.00 98.56 223 ASP A N 1
ATOM 1694 C CA . ASP A 1 223 ? -3.526 -9.155 -22.953 1.00 98.56 223 ASP A CA 1
ATOM 1695 C C . ASP A 1 223 ? -2.957 -10.433 -22.317 1.00 98.56 223 ASP A C 1
ATOM 1697 O O . ASP A 1 223 ? -3.698 -11.380 -22.056 1.00 98.56 223 ASP A O 1
ATOM 1701 N N . MET A 1 224 ? -1.667 -10.433 -21.965 1.00 98.56 224 MET A N 1
ATOM 1702 C CA . MET A 1 224 ? -1.040 -11.529 -21.218 1.00 98.56 224 MET A CA 1
ATOM 1703 C C . MET A 1 224 ? -1.770 -11.806 -19.899 1.00 98.56 224 MET A C 1
ATOM 1705 O O . MET A 1 224 ? -2.120 -12.950 -19.624 1.00 98.56 224 MET A O 1
ATOM 1709 N N . ALA A 1 225 ? -2.059 -10.773 -19.104 1.00 98.56 225 ALA A N 1
ATOM 1710 C CA . ALA A 1 225 ? -2.785 -10.936 -17.847 1.00 98.56 225 ALA A CA 1
ATOM 1711 C C . ALA A 1 225 ? -4.241 -11.391 -18.054 1.00 98.56 225 ALA A C 1
ATOM 1713 O O . ALA A 1 225 ? -4.732 -12.255 -17.328 1.00 98.56 225 ALA A O 1
ATOM 1714 N N . ALA A 1 226 ? -4.933 -10.855 -19.061 1.00 98.31 226 ALA A N 1
ATOM 1715 C CA . ALA A 1 226 ? -6.313 -11.222 -19.369 1.00 98.31 226 ALA A CA 1
ATOM 1716 C C . ALA A 1 226 ? -6.450 -12.706 -19.750 1.00 98.31 226 ALA A C 1
ATOM 1718 O O . ALA A 1 226 ? -7.396 -13.369 -19.322 1.00 98.31 226 ALA A O 1
ATOM 1719 N N . ARG A 1 227 ? -5.480 -13.254 -20.495 1.00 97.94 227 ARG A N 1
ATOM 1720 C CA . ARG A 1 227 ? -5.421 -14.689 -20.837 1.00 97.94 227 ARG A CA 1
ATOM 1721 C C . ARG A 1 227 ? -5.240 -15.593 -19.616 1.00 97.94 227 ARG A C 1
ATOM 1723 O O . ARG A 1 227 ? -5.679 -16.736 -19.649 1.00 97.94 227 ARG A O 1
ATOM 1730 N N . GLU A 1 228 ? -4.659 -15.068 -18.542 1.00 97.12 228 GLU A N 1
ATOM 1731 C CA . GLU A 1 228 ? -4.499 -15.742 -17.243 1.00 97.12 228 GLU A CA 1
ATOM 1732 C C . GLU A 1 228 ? -5.700 -15.511 -16.303 1.00 97.12 228 GLU A C 1
ATOM 1734 O O . GLU A 1 228 ? -5.646 -15.817 -15.113 1.00 97.12 228 GLU A O 1
ATOM 1739 N N . GLY A 1 229 ? -6.800 -14.949 -16.816 1.00 96.94 229 GLY A N 1
ATOM 1740 C CA . GLY A 1 229 ? -8.041 -14.758 -16.064 1.00 96.94 229 GLY A CA 1
ATOM 1741 C C . GLY A 1 229 ? -8.092 -13.488 -15.211 1.00 96.94 229 GLY A C 1
ATOM 1742 O O . GLY A 1 229 ? -9.003 -13.346 -14.393 1.00 96.94 229 GLY A O 1
ATOM 1743 N N . PHE A 1 230 ? -7.160 -12.546 -15.387 1.00 98.50 230 PHE A N 1
ATOM 1744 C CA . PHE A 1 230 ? -7.260 -11.232 -14.750 1.00 98.50 230 PHE A CA 1
ATOM 1745 C C . PHE A 1 230 ? -8.327 -10.393 -15.448 1.00 98.50 230 PHE A C 1
ATOM 1747 O O . PHE A 1 230 ? -8.345 -10.276 -16.671 1.00 98.50 230 PHE A O 1
ATOM 1754 N N . THR A 1 231 ? -9.196 -9.748 -14.672 1.00 98.38 231 THR A N 1
ATOM 1755 C CA . THR A 1 231 ? -10.184 -8.813 -15.226 1.00 98.38 231 THR A CA 1
ATOM 1756 C C . THR A 1 231 ? -9.519 -7.465 -15.526 1.00 98.38 231 THR A C 1
ATOM 1758 O O . THR A 1 231 ? -9.002 -6.843 -14.595 1.00 98.38 231 THR A O 1
ATOM 1761 N N . PRO A 1 232 ? -9.525 -6.967 -16.775 1.00 98.19 232 PRO A N 1
ATOM 1762 C CA . PRO A 1 232 ? -8.969 -5.653 -17.082 1.00 98.19 232 PRO A CA 1
ATOM 1763 C C . PRO A 1 232 ? -9.789 -4.521 -16.458 1.00 98.19 232 PRO A C 1
ATOM 1765 O O . PRO A 1 232 ? -11.019 -4.523 -16.519 1.00 98.19 232 PRO A O 1
ATOM 1768 N N . VAL A 1 233 ? -9.106 -3.534 -15.880 1.00 97.06 233 VAL A N 1
ATOM 1769 C CA . VAL A 1 233 ? -9.711 -2.368 -15.227 1.00 97.06 233 VAL A CA 1
ATOM 1770 C C . VAL A 1 233 ? -8.980 -1.094 -15.659 1.00 97.06 233 VAL A C 1
ATOM 1772 O O . VAL A 1 233 ? -7.756 -1.056 -15.755 1.00 97.06 233 VAL A O 1
ATOM 1775 N N . SER A 1 234 ? -9.730 -0.018 -15.883 1.00 94.62 234 SER A N 1
ATOM 1776 C CA . SER A 1 234 ? -9.183 1.336 -16.038 1.00 94.62 234 SER A CA 1
ATOM 1777 C C . SER A 1 234 ? -9.506 2.144 -14.775 1.00 94.62 234 SER A C 1
ATOM 1779 O O . SER A 1 234 ? -10.596 2.719 -14.692 1.00 94.62 234 SER A O 1
ATOM 1781 N N . PRO A 1 235 ? -8.639 2.119 -13.745 1.00 95.88 235 PRO A N 1
ATOM 1782 C CA . PRO A 1 235 ? -8.866 2.873 -12.518 1.00 95.88 235 PRO A CA 1
ATOM 1783 C C . PRO A 1 235 ? -8.686 4.389 -12.727 1.00 95.88 235 PRO A C 1
ATOM 1785 O O . PRO A 1 235 ? -8.006 4.805 -13.663 1.00 95.88 235 PRO A O 1
ATOM 1788 N N . PRO A 1 236 ? -9.261 5.237 -11.854 1.00 95.62 236 PRO A N 1
ATOM 1789 C CA . PRO A 1 236 ? -8.902 6.652 -11.807 1.00 95.62 236 PRO A CA 1
ATOM 1790 C C . PRO A 1 236 ? -7.464 6.836 -11.297 1.00 95.62 236 PRO A C 1
ATOM 1792 O O . PRO A 1 236 ? -7.055 6.152 -10.365 1.00 95.62 236 PRO A O 1
ATOM 1795 N N . ASP A 1 237 ? -6.741 7.826 -11.822 1.00 95.69 237 ASP A N 1
ATOM 1796 C CA . ASP A 1 237 ? -5.392 8.186 -11.340 1.00 95.69 237 ASP A CA 1
ATOM 1797 C C . ASP A 1 237 ? -5.410 9.146 -10.129 1.00 95.69 237 ASP A C 1
ATOM 1799 O O . ASP A 1 237 ? -4.372 9.498 -9.561 1.00 95.69 237 ASP A O 1
ATOM 1803 N N . VAL A 1 238 ? -6.607 9.603 -9.745 1.00 95.19 238 VAL A N 1
ATOM 1804 C CA . VAL A 1 238 ? -6.855 10.521 -8.629 1.00 95.19 238 VAL A CA 1
ATOM 1805 C C . VAL A 1 238 ? -7.703 9.820 -7.578 1.00 95.19 238 VAL A C 1
ATOM 1807 O O . VAL A 1 238 ? -8.777 9.294 -7.879 1.00 95.19 238 VAL A O 1
ATOM 1810 N N . VAL A 1 239 ? -7.261 9.876 -6.325 1.00 93.25 239 VAL A N 1
ATOM 1811 C CA . VAL A 1 239 ? -7.973 9.300 -5.175 1.00 93.25 239 VAL A CA 1
ATOM 1812 C C . VAL A 1 239 ? -8.033 10.291 -4.017 1.00 93.25 239 VAL A C 1
ATOM 1814 O O . VAL A 1 239 ? -7.327 11.297 -3.998 1.00 93.25 239 VAL A O 1
ATOM 1817 N N . ALA A 1 240 ? -8.880 10.010 -3.026 1.00 91.94 240 ALA A N 1
ATOM 1818 C CA . ALA A 1 240 ? -8.830 10.736 -1.761 1.00 91.94 240 ALA A CA 1
ATOM 1819 C C . ALA A 1 240 ? -7.560 10.363 -0.981 1.00 91.94 240 ALA A C 1
ATOM 1821 O O . ALA A 1 240 ? -7.200 9.188 -0.933 1.00 91.94 240 ALA A O 1
ATOM 1822 N N . VAL A 1 241 ? -6.935 11.334 -0.311 1.00 89.81 241 VAL A N 1
ATOM 1823 C CA . VAL A 1 241 ? -5.698 11.116 0.469 1.00 89.81 241 VAL A CA 1
ATOM 1824 C C . VAL A 1 241 ? -5.865 10.018 1.528 1.00 89.81 241 VAL A C 1
ATOM 1826 O O . VAL A 1 241 ? -4.965 9.205 1.715 1.00 89.81 241 VAL A O 1
ATOM 1829 N N . ASP A 1 242 ? -7.042 9.923 2.156 1.00 88.50 242 ASP A N 1
ATOM 1830 C CA . ASP A 1 242 ? -7.378 8.849 3.107 1.00 88.50 242 ASP A CA 1
ATOM 1831 C C . ASP A 1 242 ? -7.255 7.440 2.489 1.00 88.50 242 ASP A C 1
ATOM 1833 O O . ASP A 1 242 ? -6.794 6.516 3.150 1.00 88.50 242 ASP A O 1
ATOM 1837 N N . ILE A 1 243 ? -7.588 7.263 1.205 1.00 91.81 243 ILE A N 1
ATOM 1838 C CA . ILE A 1 243 ? -7.445 5.970 0.513 1.00 91.81 243 ILE A CA 1
ATOM 1839 C C . ILE A 1 243 ? -5.971 5.614 0.323 1.00 91.81 243 ILE A C 1
ATOM 1841 O O . ILE A 1 243 ? -5.582 4.477 0.586 1.00 91.81 243 ILE A O 1
ATOM 1845 N N . ALA A 1 244 ? -5.147 6.577 -0.097 1.00 90.31 244 ALA A N 1
ATOM 1846 C CA . ALA A 1 244 ? -3.709 6.366 -0.247 1.00 90.31 244 ALA A CA 1
ATOM 1847 C C . ALA A 1 244 ? -3.060 6.000 1.100 1.00 90.31 244 ALA A C 1
ATOM 1849 O O . ALA A 1 244 ? -2.326 5.015 1.182 1.00 90.31 244 ALA A O 1
ATOM 1850 N N . ALA A 1 245 ? -3.417 6.720 2.169 1.00 87.19 245 ALA A N 1
ATOM 1851 C CA . ALA A 1 245 ? -2.943 6.437 3.522 1.00 87.19 245 ALA A CA 1
ATOM 1852 C C . ALA A 1 245 ? -3.332 5.023 3.994 1.00 87.19 245 ALA A C 1
ATOM 1854 O O . ALA A 1 245 ? -2.511 4.317 4.578 1.00 87.19 245 ALA A O 1
ATOM 1855 N N . ARG A 1 246 ? -4.557 4.568 3.692 1.00 90.50 246 ARG A N 1
ATOM 1856 C CA . ARG A 1 246 ? -5.037 3.212 4.025 1.00 90.50 246 ARG A CA 1
ATOM 1857 C C . ARG A 1 246 ? -4.323 2.095 3.271 1.00 90.50 246 ARG A C 1
ATOM 1859 O O . ARG A 1 246 ? -4.275 0.983 3.783 1.00 90.50 246 ARG A O 1
ATOM 1866 N N . CYS A 1 247 ? -3.756 2.378 2.101 1.00 91.19 247 CYS A N 1
ATOM 1867 C CA . CYS A 1 247 ? -2.917 1.427 1.366 1.00 91.19 247 CYS A CA 1
ATOM 1868 C C . CYS A 1 247 ? -1.480 1.364 1.917 1.00 91.19 247 CYS A C 1
ATOM 1870 O O . CYS A 1 247 ? -0.620 0.728 1.321 1.00 91.19 247 CYS A O 1
ATOM 1872 N N . GLY A 1 248 ? -1.188 2.045 3.032 1.00 84.81 248 GLY A N 1
ATOM 1873 C CA . GLY A 1 248 ? 0.157 2.099 3.603 1.00 84.81 248 GLY A CA 1
ATOM 1874 C C . GLY A 1 248 ? 1.096 3.047 2.859 1.00 84.81 248 GLY A C 1
ATOM 1875 O O . GLY A 1 248 ? 2.286 3.083 3.169 1.00 84.81 248 GLY A O 1
ATOM 1876 N N . PHE A 1 249 ? 0.582 3.851 1.917 1.00 73.50 249 PHE A N 1
ATOM 1877 C CA . PHE A 1 249 ? 1.357 4.916 1.292 1.00 73.50 249 PHE A CA 1
ATOM 1878 C C . PHE A 1 249 ? 1.483 6.089 2.269 1.00 73.50 249 PHE A C 1
ATOM 1880 O O . PHE A 1 249 ? 0.767 7.087 2.200 1.00 73.50 249 PHE A O 1
ATOM 1887 N N . GLN A 1 250 ? 2.391 5.927 3.223 1.00 65.25 250 GLN A N 1
ATOM 1888 C CA . GLN A 1 250 ? 2.891 6.991 4.075 1.00 65.25 250 GLN A CA 1
ATOM 1889 C C . GLN A 1 250 ? 4.249 7.380 3.495 1.00 65.25 250 GLN A C 1
ATOM 1891 O O . GLN A 1 250 ? 5.234 6.681 3.760 1.00 65.25 250 GLN A O 1
ATOM 1896 N N . PRO A 1 251 ? 4.330 8.413 2.633 1.00 55.56 251 PRO A N 1
ATOM 1897 C CA . PRO A 1 251 ? 5.630 8.910 2.220 1.00 55.56 251 PRO A CA 1
ATOM 1898 C C . PRO A 1 251 ? 6.411 9.199 3.501 1.00 55.56 251 PRO A C 1
ATOM 1900 O O . PRO A 1 251 ? 5.859 9.764 4.447 1.00 55.56 251 PRO A O 1
ATOM 1903 N N . ARG A 1 252 ? 7.648 8.690 3.579 1.00 53.06 252 ARG A N 1
ATOM 1904 C CA . ARG A 1 252 ? 8.554 8.858 4.728 1.00 53.06 252 ARG A CA 1
ATOM 1905 C C . ARG A 1 252 ? 9.056 10.299 4.761 1.00 53.06 252 ARG A C 1
ATOM 1907 O O . ARG A 1 252 ? 10.251 10.572 4.719 1.00 53.06 252 ARG A O 1
ATOM 1914 N N . ASP A 1 253 ? 8.105 11.210 4.774 1.00 49.81 253 ASP A N 1
ATOM 1915 C CA . ASP A 1 253 ? 8.284 12.612 5.002 1.00 49.81 253 ASP A CA 1
ATOM 1916 C C . ASP A 1 253 ? 8.639 12.681 6.488 1.00 49.81 253 ASP A C 1
ATOM 1918 O O . ASP A 1 253 ? 7.835 12.319 7.350 1.00 49.81 253 ASP A O 1
ATOM 1922 N N . GLY A 1 254 ? 9.893 13.014 6.806 1.00 46.03 254 GLY A N 1
ATOM 1923 C CA . GLY A 1 254 ? 10.279 13.269 8.192 1.00 46.03 254 GLY A CA 1
ATOM 1924 C C . GLY A 1 254 ? 9.300 14.263 8.838 1.00 46.03 254 GLY A C 1
ATOM 1925 O O . GLY A 1 254 ? 8.657 15.037 8.129 1.00 46.03 254 GLY A O 1
ATOM 1926 N N . PRO A 1 255 ? 9.143 14.267 10.170 1.00 34.66 255 PRO A N 1
ATOM 1927 C CA . PRO A 1 255 ? 8.241 15.208 10.824 1.00 34.66 255 PRO A CA 1
ATOM 1928 C C . PRO A 1 255 ? 8.691 16.655 10.539 1.00 34.66 255 PRO A C 1
ATOM 1930 O O . PRO A 1 255 ? 9.680 17.118 11.099 1.00 34.66 255 PRO A O 1
ATOM 1933 N N . GLY A 1 256 ? 7.988 17.355 9.642 1.00 43.44 256 GLY A N 1
ATOM 1934 C CA . GLY A 1 256 ? 8.252 18.748 9.267 1.00 43.44 256 GLY A CA 1
ATOM 1935 C C . GLY A 1 256 ? 7.567 19.156 7.956 1.00 43.44 256 GLY A C 1
ATOM 1936 O O . GLY A 1 256 ? 7.402 18.339 7.054 1.00 43.44 256 GLY A O 1
ATOM 1937 N N . GLU A 1 257 ? 7.173 20.427 7.833 1.00 42.69 257 GLU A N 1
ATOM 1938 C CA . GLU A 1 257 ? 6.558 20.986 6.612 1.00 42.69 257 GLU A CA 1
ATOM 1939 C C . GLU A 1 257 ? 7.508 20.974 5.393 1.00 42.69 257 GLU A C 1
ATOM 1941 O O . GLU A 1 257 ? 7.037 21.006 4.257 1.00 42.69 257 GLU A O 1
ATOM 1946 N N . ASP A 1 258 ? 8.818 20.830 5.634 1.00 47.22 258 ASP A N 1
ATOM 1947 C CA . ASP A 1 258 ? 9.900 20.844 4.636 1.00 47.22 258 ASP A CA 1
ATOM 1948 C C . ASP A 1 258 ? 10.321 19.452 4.125 1.00 47.22 258 ASP A C 1
ATOM 1950 O O . ASP A 1 258 ? 11.278 19.323 3.354 1.00 47.22 258 ASP A O 1
ATOM 1954 N N . ALA A 1 259 ? 9.650 18.382 4.560 1.00 47.44 259 ALA A N 1
ATOM 1955 C CA . ALA A 1 259 ? 10.000 17.037 4.128 1.00 47.44 259 ALA A CA 1
ATOM 1956 C C . ALA A 1 259 ? 9.579 16.777 2.660 1.00 47.44 259 ALA A C 1
ATOM 1958 O O . ALA A 1 259 ? 8.497 17.195 2.234 1.00 47.44 259 ALA A O 1
ATOM 1959 N N . PRO A 1 260 ? 10.427 16.098 1.861 1.00 53.12 260 PRO A N 1
ATOM 1960 C CA . PRO A 1 260 ? 10.213 15.900 0.431 1.00 53.12 260 PRO A CA 1
ATOM 1961 C C . PRO A 1 260 ? 9.032 14.960 0.143 1.00 53.12 260 PRO A C 1
ATOM 1963 O O . PRO A 1 260 ? 9.209 13.750 -0.004 1.00 53.12 260 PRO A O 1
ATOM 1966 N N . ARG A 1 261 ? 7.842 15.547 -0.020 1.00 65.94 261 ARG A N 1
ATOM 1967 C CA . ARG A 1 261 ? 6.598 14.831 -0.336 1.00 65.94 261 ARG A CA 1
ATOM 1968 C C . ARG A 1 261 ? 6.760 14.009 -1.606 1.00 65.94 261 ARG A C 1
ATOM 1970 O O . ARG A 1 261 ? 7.067 14.568 -2.652 1.00 65.94 261 ARG A O 1
ATOM 1977 N N . GLN A 1 262 ? 6.484 12.706 -1.542 1.00 75.81 262 GLN A N 1
ATOM 1978 C CA . GLN A 1 262 ? 6.468 11.834 -2.732 1.00 75.81 262 GLN A CA 1
ATOM 1979 C C . GLN A 1 262 ? 5.147 11.900 -3.522 1.00 75.81 262 GLN A C 1
ATOM 1981 O O . GLN A 1 262 ? 5.089 11.428 -4.659 1.00 75.81 262 GLN A O 1
ATOM 1986 N N . THR A 1 263 ? 4.102 12.501 -2.944 1.00 85.00 263 THR A N 1
ATOM 1987 C CA . THR A 1 263 ? 2.743 12.561 -3.508 1.00 85.00 263 THR A CA 1
ATOM 1988 C C . THR A 1 263 ? 2.378 13.967 -3.967 1.00 85.00 263 THR A C 1
ATOM 1990 O O . THR A 1 263 ? 2.492 14.923 -3.202 1.00 85.00 263 THR A O 1
ATOM 1993 N N . TYR A 1 264 ? 1.819 14.082 -5.172 1.00 90.44 264 TYR A N 1
ATOM 1994 C CA . TYR A 1 264 ? 1.181 15.314 -5.636 1.00 90.44 264 TYR A CA 1
ATOM 1995 C C . TYR A 1 264 ? -0.252 15.426 -5.100 1.00 90.44 264 TYR A C 1
ATOM 1997 O O . TYR A 1 264 ? -1.091 14.553 -5.338 1.00 90.44 264 TYR A O 1
ATOM 2005 N N . THR A 1 265 ? -0.556 16.517 -4.400 1.00 91.06 265 THR A N 1
ATOM 2006 C CA . THR A 1 265 ? -1.904 16.834 -3.906 1.00 91.06 265 THR A CA 1
ATOM 2007 C C . THR A 1 265 ? -2.634 17.775 -4.854 1.00 91.06 265 THR A C 1
ATOM 2009 O O . THR A 1 265 ? -2.022 18.670 -5.430 1.00 91.06 265 THR A O 1
ATOM 2012 N N . ILE A 1 266 ? -3.948 17.606 -4.977 1.00 91.56 266 ILE A N 1
ATOM 2013 C CA . ILE A 1 266 ? -4.801 18.461 -5.806 1.00 91.56 266 ILE A CA 1
ATOM 2014 C C . ILE A 1 266 ? -5.561 19.416 -4.893 1.00 91.56 266 ILE A C 1
ATOM 2016 O O . ILE A 1 266 ? -6.289 18.982 -3.997 1.00 91.56 266 ILE A O 1
ATOM 2020 N N . GLU A 1 267 ? -5.408 20.714 -5.132 1.00 89.00 267 GLU A N 1
ATOM 2021 C CA . GLU A 1 267 ? -6.260 21.726 -4.516 1.00 89.00 267 GLU A CA 1
ATOM 2022 C C . GLU A 1 267 ? -7.677 21.593 -5.078 1.00 89.00 267 GLU A C 1
ATOM 2024 O O . GLU A 1 267 ? -7.892 21.610 -6.290 1.00 89.00 267 GLU A O 1
ATOM 2029 N N . SER A 1 268 ? -8.660 21.409 -4.199 1.00 83.31 268 SER A N 1
ATOM 2030 C CA . SER A 1 268 ? -10.057 21.294 -4.608 1.00 83.31 268 SER A CA 1
ATOM 2031 C C . SER A 1 268 ? -10.970 21.918 -3.562 1.00 83.31 268 SER A C 1
ATOM 2033 O O . SER A 1 268 ? -10.720 21.792 -2.368 1.00 83.31 268 SER A O 1
ATOM 2035 N N . GLU A 1 269 ? -12.068 22.528 -4.006 1.00 81.94 269 GLU A N 1
ATOM 2036 C CA . GLU A 1 269 ? -13.125 23.062 -3.128 1.00 81.94 269 GLU A CA 1
ATOM 2037 C C . GLU A 1 269 ? -14.006 21.953 -2.507 1.00 81.94 269 GLU A C 1
ATOM 2039 O O . GLU A 1 269 ? -15.025 22.222 -1.869 1.00 81.94 269 GLU A O 1
ATOM 2044 N N . GLY A 1 270 ? -13.664 20.682 -2.743 1.00 78.00 270 GLY A N 1
ATOM 2045 C CA . GLY A 1 270 ? -14.411 19.531 -2.254 1.00 78.00 270 GLY A CA 1
ATOM 2046 C C . GLY A 1 270 ? -14.191 19.254 -0.765 1.00 78.00 270 GLY A C 1
ATOM 2047 O O . GLY A 1 270 ? -13.184 19.621 -0.177 1.00 78.00 270 GLY A O 1
ATOM 2048 N N . GLU A 1 271 ? -15.118 18.503 -0.157 1.00 77.88 271 GLU A N 1
ATOM 2049 C CA . GLU A 1 271 ? -15.010 18.062 1.248 1.00 77.88 271 GLU A CA 1
ATOM 2050 C C . GLU A 1 271 ? -13.830 17.097 1.502 1.00 77.88 271 GLU A C 1
ATOM 2052 O O . GLU A 1 271 ? -13.536 16.785 2.654 1.00 77.88 271 GLU A O 1
ATOM 2057 N N . ARG A 1 272 ? -13.186 16.562 0.453 1.00 84.88 272 ARG A N 1
ATOM 2058 C CA . ARG A 1 272 ? -12.093 15.583 0.556 1.00 84.88 272 ARG A CA 1
ATOM 2059 C C . ARG A 1 272 ? -10.851 16.103 -0.155 1.00 84.88 272 ARG A C 1
ATOM 2061 O O . ARG A 1 272 ? -10.930 16.459 -1.325 1.00 84.88 272 ARG A O 1
ATOM 2068 N N . GLN A 1 273 ? -9.708 16.036 0.523 1.00 89.38 273 GLN A N 1
ATOM 2069 C CA . GLN A 1 273 ? -8.407 16.253 -0.103 1.00 89.38 273 GLN A CA 1
ATOM 2070 C C . GLN A 1 273 ? -8.119 15.126 -1.104 1.00 89.38 273 GLN A C 1
ATOM 2072 O O . GLN A 1 273 ? -8.232 13.944 -0.760 1.00 89.38 273 GLN A O 1
ATOM 2077 N N . LEU A 1 274 ? -7.741 15.492 -2.328 1.00 93.19 274 LEU A N 1
ATOM 2078 C CA . LEU A 1 274 ? -7.411 14.558 -3.403 1.00 93.19 274 LEU A CA 1
ATOM 2079 C C . LEU A 1 274 ? -5.902 14.547 -3.681 1.00 93.19 274 LEU A C 1
ATOM 2081 O O . LEU A 1 274 ? -5.199 15.528 -3.422 1.00 93.19 274 LEU A O 1
ATOM 2085 N N . CYS A 1 275 ? -5.409 13.440 -4.227 1.00 93.38 275 CYS A N 1
ATOM 2086 C CA . CYS A 1 275 ? -4.025 13.285 -4.663 1.00 93.38 275 CYS A CA 1
ATOM 2087 C C . CYS A 1 275 ? -3.905 12.410 -5.914 1.00 93.38 275 CYS A C 1
ATOM 2089 O O . CYS A 1 275 ? -4.749 11.544 -6.158 1.00 93.38 275 CYS A O 1
ATOM 2091 N N . LEU A 1 276 ? -2.829 12.624 -6.672 1.00 95.00 276 LEU A N 1
ATOM 2092 C CA . LEU A 1 276 ? -2.410 11.738 -7.758 1.00 95.00 276 LEU A CA 1
ATOM 2093 C C . LEU A 1 276 ? -1.705 10.508 -7.181 1.00 95.00 276 LEU A C 1
ATOM 2095 O O . LEU A 1 276 ? -0.920 10.618 -6.238 1.00 95.00 276 LEU A O 1
ATOM 2099 N N . THR A 1 277 ? -1.976 9.334 -7.741 1.00 94.19 277 THR A N 1
ATOM 2100 C CA . THR A 1 277 ? -1.442 8.070 -7.219 1.00 94.19 277 THR A CA 1
ATOM 2101 C C . THR A 1 277 ? -0.094 7.708 -7.837 1.00 94.19 277 THR A C 1
ATOM 2103 O O . THR A 1 277 ? 0.075 7.785 -9.050 1.00 94.19 277 THR A O 1
ATOM 2106 N N . GLY A 1 278 ? 0.855 7.224 -7.028 1.00 92.88 278 GLY A N 1
ATOM 2107 C CA . GLY A 1 278 ? 2.165 6.731 -7.495 1.00 92.88 278 GLY A CA 1
ATOM 2108 C C . GLY A 1 278 ? 2.156 5.313 -8.086 1.00 92.88 278 GLY A C 1
ATOM 2109 O O . GLY A 1 278 ? 3.217 4.765 -8.409 1.00 92.88 278 GLY A O 1
ATOM 2110 N N . THR A 1 279 ? 0.974 4.697 -8.170 1.00 95.12 279 THR A N 1
ATOM 2111 C CA . THR A 1 279 ? 0.710 3.346 -8.677 1.00 95.12 279 THR A CA 1
ATOM 2112 C C . THR A 1 279 ? -0.801 3.145 -8.859 1.00 95.12 279 THR A C 1
ATOM 2114 O O . THR A 1 279 ? -1.586 3.682 -8.077 1.00 95.12 279 THR A O 1
ATOM 2117 N N . ALA A 1 280 ? -1.209 2.329 -9.837 1.00 96.12 280 ALA A N 1
ATOM 2118 C CA . ALA A 1 280 ? -2.601 1.898 -9.989 1.00 96.12 280 ALA A CA 1
ATOM 2119 C C . ALA A 1 280 ? -3.074 0.965 -8.850 1.00 96.12 280 ALA A C 1
ATOM 2121 O O . ALA A 1 280 ? -4.272 0.766 -8.692 1.00 96.12 280 ALA A O 1
ATOM 2122 N N . GLU A 1 281 ? -2.172 0.449 -8.010 1.00 96.94 281 GLU A N 1
ATOM 2123 C CA . GLU A 1 281 ? -2.509 -0.337 -6.812 1.00 96.94 281 GLU A CA 1
ATOM 2124 C C . GLU A 1 281 ? -3.531 0.367 -5.911 1.00 96.94 281 GLU A C 1
ATOM 2126 O O . GLU A 1 281 ? -4.512 -0.240 -5.502 1.00 96.94 281 GLU A O 1
ATOM 2131 N N . VAL A 1 282 ? -3.334 1.660 -5.631 1.00 95.88 282 VAL A N 1
ATOM 2132 C CA . VAL A 1 282 ? -4.168 2.428 -4.692 1.00 95.88 282 VAL A CA 1
ATOM 2133 C C . VAL A 1 282 ? -5.640 2.497 -5.136 1.00 95.88 282 VAL A C 1
ATOM 2135 O O . VAL A 1 282 ? -6.525 2.152 -4.345 1.00 95.88 282 VAL A O 1
ATOM 2138 N N . PRO A 1 283 ? -5.966 2.916 -6.373 1.00 96.44 283 PRO A N 1
ATOM 2139 C CA . PRO A 1 283 ? -7.350 2.924 -6.830 1.00 96.44 283 PRO A CA 1
ATOM 2140 C C . PRO A 1 283 ? -7.899 1.510 -7.071 1.00 96.44 283 PRO A C 1
ATOM 2142 O O . PRO A 1 283 ? -9.105 1.310 -6.918 1.00 96.44 283 PRO A O 1
ATOM 2145 N N . LEU A 1 284 ? -7.052 0.521 -7.391 1.00 97.44 284 LEU A N 1
ATOM 2146 C CA . LEU A 1 284 ? -7.481 -0.879 -7.445 1.00 97.44 284 LEU A CA 1
ATOM 2147 C C . LEU A 1 284 ? -7.875 -1.381 -6.052 1.00 97.44 284 LEU A C 1
ATOM 2149 O O . LEU A 1 284 ? -8.969 -1.902 -5.907 1.00 97.44 284 LEU A O 1
ATOM 2153 N N . ALA A 1 285 ? -7.090 -1.137 -5.003 1.00 96.50 285 ALA A N 1
ATOM 2154 C CA . ALA A 1 285 ? -7.460 -1.479 -3.628 1.00 96.50 285 ALA A CA 1
ATOM 2155 C C . ALA A 1 285 ? -8.797 -0.828 -3.218 1.00 96.50 285 ALA A C 1
ATOM 2157 O O . ALA A 1 285 ? -9.659 -1.465 -2.604 1.00 96.50 285 ALA A O 1
ATOM 2158 N N . ALA A 1 286 ? -9.022 0.423 -3.634 1.00 95.06 286 ALA A N 1
ATOM 2159 C CA . ALA A 1 286 ? -10.275 1.138 -3.399 1.00 95.06 286 ALA A CA 1
ATOM 2160 C C . ALA A 1 286 ? -11.504 0.471 -4.048 1.00 95.06 286 ALA A C 1
ATOM 2162 O O . ALA A 1 286 ? -12.617 0.640 -3.543 1.00 95.06 286 ALA A O 1
ATOM 2163 N N . LEU A 1 287 ? -11.325 -0.320 -5.116 1.00 95.00 287 LEU A N 1
ATOM 2164 C CA . LEU A 1 287 ? -12.399 -1.081 -5.768 1.00 95.00 287 LEU A CA 1
ATOM 2165 C C . LEU A 1 287 ? -13.119 -2.020 -4.788 1.00 95.00 287 LEU A C 1
ATOM 2167 O O . LEU A 1 287 ? -14.327 -2.236 -4.922 1.00 95.00 287 LEU A O 1
ATOM 2171 N N . TRP A 1 288 ? -12.400 -2.539 -3.788 1.00 95.00 288 TRP A N 1
ATOM 2172 C CA . TRP A 1 288 ? -12.928 -3.452 -2.769 1.00 95.00 288 TRP A CA 1
ATOM 2173 C C . TRP A 1 288 ? -13.121 -2.813 -1.394 1.00 95.00 288 TRP A C 1
ATOM 2175 O O . TRP A 1 288 ? -13.579 -3.480 -0.465 1.00 95.00 288 TRP A O 1
ATOM 2185 N N . ALA A 1 289 ? -12.829 -1.520 -1.246 1.00 93.12 289 ALA A N 1
ATOM 2186 C CA . ALA A 1 289 ? -12.988 -0.833 0.026 1.00 93.12 289 ALA A CA 1
ATOM 2187 C C . ALA A 1 289 ? -14.438 -0.922 0.535 1.00 93.12 289 ALA A C 1
ATOM 2189 O O . ALA A 1 289 ? -15.394 -0.649 -0.196 1.00 93.12 289 ALA A O 1
ATOM 2190 N N . ASN A 1 290 ? -14.590 -1.280 1.815 1.00 92.31 290 ASN A N 1
ATOM 2191 C CA . ASN A 1 290 ? -15.884 -1.436 2.488 1.00 92.31 290 ASN A CA 1
ATOM 2192 C C . ASN A 1 290 ? -16.829 -2.462 1.815 1.00 92.31 290 ASN A C 1
ATOM 2194 O O . ASN A 1 290 ? -18.050 -2.321 1.891 1.00 92.31 290 ASN A O 1
ATOM 2198 N N . ARG A 1 291 ? -16.272 -3.485 1.148 1.00 92.69 291 ARG A N 1
ATOM 2199 C CA . ARG A 1 291 ? -17.014 -4.634 0.607 1.00 92.69 291 ARG A CA 1
ATOM 2200 C C . ARG A 1 291 ? -16.681 -5.908 1.381 1.00 92.69 291 ARG A C 1
ATOM 2202 O O . ARG A 1 291 ? -15.570 -6.071 1.873 1.00 92.69 291 ARG A O 1
ATOM 2209 N N . THR A 1 292 ? -17.640 -6.827 1.439 1.00 93.56 292 THR A N 1
ATOM 2210 C CA . THR A 1 292 ? -17.439 -8.196 1.931 1.00 93.56 292 THR A CA 1
ATOM 2211 C C . THR A 1 292 ? -17.521 -9.139 0.740 1.00 93.56 292 THR A C 1
ATOM 2213 O O . THR A 1 292 ? -18.493 -9.077 -0.011 1.00 93.56 292 THR A O 1
ATOM 2216 N N . LEU A 1 293 ? -16.500 -9.977 0.559 1.00 94.12 293 LEU A N 1
ATOM 2217 C CA . LEU A 1 293 ? -16.445 -10.981 -0.502 1.00 94.12 293 LEU A CA 1
ATOM 2218 C C . LEU A 1 293 ? -16.704 -12.372 0.079 1.00 94.12 293 LEU A C 1
ATOM 2220 O O . LEU A 1 293 ? -16.199 -12.700 1.154 1.00 94.12 293 LEU A O 1
ATOM 2224 N N . GLY A 1 294 ? -17.481 -13.180 -0.639 1.00 95.06 294 GLY A N 1
ATOM 2225 C CA . GLY A 1 294 ? -17.606 -14.612 -0.383 1.00 95.06 294 GLY A CA 1
ATOM 2226 C C . GLY A 1 294 ? -16.333 -15.365 -0.774 1.00 95.06 294 GLY A C 1
ATOM 2227 O O . GLY A 1 294 ? -15.565 -14.909 -1.622 1.00 95.06 294 GLY A O 1
ATOM 2228 N N . ALA A 1 295 ? -16.101 -16.529 -0.163 1.00 92.31 295 ALA A N 1
ATOM 2229 C CA . ALA A 1 295 ? -14.942 -17.369 -0.475 1.00 92.31 295 ALA A CA 1
ATOM 2230 C C . ALA A 1 295 ? -14.939 -17.857 -1.937 1.00 92.31 295 ALA A C 1
ATOM 2232 O O . ALA A 1 295 ? -13.880 -18.013 -2.530 1.00 92.31 295 ALA A O 1
ATOM 2233 N N . ASP A 1 296 ? -16.119 -18.032 -2.531 1.00 94.31 296 ASP A N 1
ATOM 2234 C CA . ASP A 1 296 ? -16.336 -18.377 -3.940 1.00 94.31 296 ASP A CA 1
ATOM 2235 C C . ASP A 1 296 ? -15.981 -17.240 -4.913 1.00 94.31 296 ASP A C 1
ATOM 2237 O O . ASP A 1 296 ? -15.788 -17.474 -6.103 1.00 94.31 296 ASP A O 1
ATOM 2241 N N . GLN A 1 297 ? -15.865 -16.010 -4.409 1.00 94.75 297 GLN A N 1
ATOM 2242 C CA . GLN A 1 297 ? -15.440 -14.840 -5.178 1.00 94.75 297 GLN A CA 1
ATOM 2243 C C . GLN A 1 297 ? -13.920 -14.626 -5.121 1.00 94.75 297 GLN A C 1
ATOM 2245 O O . GLN A 1 297 ? -13.424 -13.662 -5.705 1.00 94.75 297 GLN A O 1
ATOM 2250 N N . MET A 1 298 ? -13.185 -15.485 -4.403 1.00 95.62 298 MET A N 1
ATOM 2251 C CA . MET A 1 298 ? -11.742 -15.387 -4.200 1.00 95.62 298 MET A CA 1
ATOM 2252 C C . MET A 1 298 ? -11.008 -16.628 -4.739 1.00 95.62 298 MET A C 1
ATOM 2254 O O . MET A 1 298 ? -11.502 -17.746 -4.601 1.00 95.62 298 MET A O 1
ATOM 2258 N N . PRO A 1 299 ? -9.804 -16.466 -5.314 1.00 97.00 299 PRO A N 1
ATOM 2259 C CA . PRO A 1 299 ? -9.085 -15.203 -5.502 1.00 97.00 299 PRO A CA 1
ATOM 2260 C C . PRO A 1 299 ? -9.668 -14.332 -6.631 1.00 97.00 299 PRO A C 1
ATOM 2262 O O . PRO A 1 299 ? -9.812 -14.773 -7.772 1.00 97.00 299 PRO A O 1
ATOM 2265 N N . ALA A 1 300 ? -9.963 -13.067 -6.317 1.00 97.56 300 ALA A N 1
ATOM 2266 C CA . ALA A 1 300 ? -10.369 -12.063 -7.297 1.00 97.56 300 ALA A CA 1
ATOM 2267 C C . ALA A 1 300 ? -9.116 -11.408 -7.880 1.00 97.56 300 ALA A C 1
ATOM 2269 O O . ALA A 1 300 ? -8.280 -10.919 -7.124 1.00 97.56 300 ALA A O 1
ATOM 2270 N N . ARG A 1 301 ? -8.987 -11.381 -9.209 1.00 98.12 301 ARG A N 1
ATOM 2271 C CA . ARG A 1 301 ? -7.785 -10.902 -9.907 1.00 98.12 301 ARG A CA 1
ATOM 2272 C C . ARG A 1 301 ? -8.138 -9.826 -10.925 1.00 98.12 301 ARG A C 1
ATOM 2274 O O . ARG A 1 301 ? -9.030 -10.025 -11.753 1.00 98.12 301 ARG A O 1
ATOM 2281 N N . VAL A 1 302 ? -7.427 -8.703 -10.893 1.00 98.56 302 VAL A N 1
ATOM 2282 C CA . VAL A 1 302 ? -7.597 -7.609 -11.858 1.00 98.56 302 VAL A CA 1
ATOM 2283 C C . VAL A 1 302 ? -6.256 -7.114 -12.379 1.00 98.56 302 VAL A C 1
ATOM 2285 O O . VAL A 1 302 ? -5.255 -7.136 -11.663 1.00 98.56 302 VAL A O 1
ATOM 2288 N N . VAL A 1 303 ? -6.254 -6.643 -13.622 1.00 98.69 303 VAL A N 1
ATOM 2289 C CA . VAL A 1 303 ? -5.118 -5.949 -14.228 1.00 98.69 303 VAL A CA 1
ATOM 2290 C C . VAL A 1 303 ? -5.520 -4.509 -14.528 1.00 98.69 303 VAL A C 1
ATOM 2292 O O . VAL A 1 303 ? -6.436 -4.262 -15.310 1.00 98.69 303 VAL A O 1
ATOM 2295 N N . GLY A 1 304 ? -4.885 -3.550 -13.859 1.00 97.81 304 GLY A N 1
ATOM 2296 C CA . GLY A 1 304 ? -5.180 -2.128 -13.994 1.00 97.81 304 GLY A CA 1
ATOM 2297 C C . GLY A 1 304 ? -4.146 -1.396 -14.834 1.00 97.81 304 GLY A C 1
ATOM 2298 O O . GLY A 1 304 ? -2.953 -1.604 -14.649 1.00 97.81 304 GLY A O 1
ATOM 2299 N N . VAL A 1 305 ? -4.577 -0.493 -15.712 1.00 97.94 305 VAL A N 1
ATOM 2300 C CA . VAL A 1 305 ? -3.666 0.446 -16.391 1.00 97.94 305 VAL A CA 1
ATOM 2301 C C . VAL A 1 305 ? -3.877 1.840 -15.823 1.00 97.94 305 VAL A C 1
ATOM 2303 O O . VAL A 1 305 ? -4.987 2.359 -15.898 1.00 97.94 305 VAL A O 1
ATOM 2306 N N . GLY A 1 306 ? -2.821 2.448 -15.286 1.00 95.56 306 GLY A N 1
ATOM 2307 C CA . GLY A 1 306 ? -2.872 3.810 -14.753 1.00 95.56 306 GLY A CA 1
ATOM 2308 C C . GLY A 1 306 ? -1.590 4.592 -15.012 1.00 95.56 306 GLY A C 1
ATOM 2309 O O . GLY A 1 306 ? -0.530 4.019 -15.300 1.00 95.56 306 GLY A O 1
ATOM 2310 N N . LYS A 1 307 ? -1.685 5.916 -14.901 1.00 96.06 307 LYS A N 1
ATOM 2311 C CA . LYS A 1 307 ? -0.519 6.797 -14.832 1.00 96.06 307 LYS A CA 1
ATOM 2312 C C . LYS A 1 307 ? -0.071 6.879 -13.371 1.00 96.06 307 LYS A C 1
ATOM 2314 O O . LYS A 1 307 ? -0.850 7.182 -12.473 1.00 96.06 307 LYS A O 1
ATOM 2319 N N . ALA A 1 308 ? 1.200 6.590 -13.132 1.00 95.12 308 ALA A N 1
ATOM 2320 C CA . ALA A 1 308 ? 1.835 6.718 -11.833 1.00 95.12 308 ALA A CA 1
ATOM 2321 C C . ALA A 1 308 ? 2.527 8.077 -11.736 1.00 95.12 308 ALA A C 1
ATOM 2323 O O . ALA A 1 308 ? 3.332 8.411 -12.604 1.00 95.12 308 ALA A O 1
ATOM 2324 N N . PHE A 1 309 ? 2.236 8.824 -10.672 1.00 94.88 309 PHE A N 1
ATOM 2325 C CA . PHE A 1 309 ? 2.825 10.131 -10.397 1.00 94.88 309 PHE A CA 1
ATOM 2326 C C . PHE A 1 309 ? 3.672 10.075 -9.129 1.00 94.88 309 PHE A C 1
ATOM 2328 O O . PHE A 1 309 ? 3.156 9.774 -8.052 1.00 94.88 309 PHE A O 1
ATOM 2335 N N . ARG A 1 310 ? 4.969 10.364 -9.244 1.00 91.50 310 ARG A N 1
ATOM 2336 C CA . ARG A 1 310 ? 5.908 10.353 -8.116 1.00 91.50 310 ARG A CA 1
ATOM 2337 C C . ARG A 1 310 ? 6.710 11.637 -8.114 1.00 91.50 310 ARG A C 1
ATOM 2339 O O . ARG A 1 310 ? 7.367 11.970 -9.094 1.00 91.50 310 ARG A O 1
ATOM 2346 N N . ALA A 1 311 ? 6.662 12.373 -7.014 1.00 85.69 311 ALA A N 1
ATOM 2347 C CA . ALA A 1 311 ? 7.383 13.636 -6.933 1.00 85.69 311 ALA A CA 1
ATOM 2348 C C . ALA A 1 311 ? 8.904 13.447 -6.881 1.00 85.69 311 ALA A C 1
ATOM 2350 O O . ALA A 1 311 ? 9.622 14.405 -7.145 1.00 85.69 311 ALA A O 1
ATOM 2351 N N . GLU A 1 312 ? 9.390 12.233 -6.570 1.00 81.81 312 GLU A N 1
ATOM 2352 C CA . GLU A 1 312 ? 10.817 11.862 -6.544 1.00 81.81 312 GLU A CA 1
ATOM 2353 C C . GLU A 1 312 ? 11.671 12.891 -5.782 1.00 81.81 312 GLU A C 1
ATOM 2355 O O . GLU A 1 312 ? 12.842 13.140 -6.076 1.00 81.81 312 GLU A O 1
ATOM 2360 N N . ALA A 1 313 ? 11.051 13.534 -4.791 1.00 66.12 313 ALA A N 1
ATOM 2361 C CA . ALA A 1 313 ? 11.639 14.640 -4.077 1.00 66.12 313 ALA A CA 1
ATOM 2362 C C . ALA A 1 313 ? 12.840 14.117 -3.272 1.00 66.12 313 ALA A C 1
ATOM 2364 O O . ALA A 1 313 ? 12.752 13.100 -2.585 1.00 66.12 313 ALA A O 1
ATOM 2365 N N . GLY A 1 314 ? 13.987 14.784 -3.414 1.00 61.72 314 GLY A N 1
ATOM 2366 C CA . GLY A 1 314 ? 15.261 14.351 -2.830 1.00 61.72 314 GLY A CA 1
ATOM 2367 C C . GLY A 1 314 ? 16.124 13.458 -3.731 1.00 61.72 314 GLY A C 1
ATOM 2368 O O . GLY A 1 314 ? 17.313 13.319 -3.450 1.00 61.72 314 GLY A O 1
ATOM 2369 N N . ALA A 1 315 ? 15.604 12.928 -4.845 1.00 61.06 315 ALA A N 1
ATOM 2370 C CA . ALA A 1 315 ? 16.428 12.221 -5.822 1.00 61.06 315 ALA A CA 1
ATOM 2371 C C . ALA A 1 315 ? 17.237 13.229 -6.660 1.00 61.06 315 ALA A C 1
ATOM 2373 O O . ALA A 1 315 ? 16.703 13.944 -7.506 1.00 61.06 315 ALA A O 1
ATOM 2374 N N . ARG A 1 316 ? 18.548 13.313 -6.413 1.00 58.25 316 ARG A N 1
ATOM 2375 C CA . ARG A 1 316 ? 19.504 14.071 -7.237 1.00 58.25 316 ARG A CA 1
ATOM 2376 C C . ARG A 1 316 ? 20.610 13.124 -7.685 1.00 58.25 316 ARG A C 1
ATOM 2378 O O . ARG A 1 316 ? 21.194 12.452 -6.842 1.00 58.25 316 ARG A O 1
ATOM 2385 N N . GLY A 1 317 ? 20.928 13.088 -8.978 1.00 63.75 317 GLY A N 1
ATOM 2386 C CA . GLY A 1 317 ? 22.061 12.305 -9.482 1.00 63.75 317 GLY A CA 1
ATOM 2387 C C . GLY A 1 317 ? 21.808 11.640 -10.830 1.00 63.75 317 GLY A C 1
ATOM 2388 O O . GLY A 1 317 ? 20.910 12.028 -11.566 1.00 63.75 317 GLY A O 1
ATOM 2389 N N . ALA A 1 318 ? 22.622 10.634 -11.155 1.00 61.84 318 ALA A N 1
ATOM 2390 C CA . ALA A 1 318 ? 22.598 9.943 -12.447 1.00 61.84 318 ALA A CA 1
ATOM 2391 C C . ALA A 1 318 ? 21.253 9.253 -12.760 1.00 61.84 318 ALA A C 1
ATOM 2393 O O . ALA A 1 318 ? 20.874 9.163 -13.927 1.00 61.84 318 ALA A O 1
ATOM 2394 N N . ASP A 1 319 ? 20.514 8.835 -11.729 1.00 69.25 319 ASP A N 1
ATOM 2395 C CA . ASP A 1 319 ? 19.227 8.141 -11.852 1.00 69.25 319 ASP A CA 1
ATOM 2396 C C . ASP A 1 319 ? 18.126 8.979 -12.513 1.00 69.25 319 ASP A C 1
ATOM 2398 O O . ASP A 1 319 ? 17.166 8.419 -13.036 1.00 69.25 319 ASP A O 1
ATOM 2402 N N . THR A 1 320 ? 18.236 10.312 -12.503 1.00 73.38 320 THR A N 1
ATOM 2403 C CA . THR A 1 320 ? 17.227 11.203 -13.099 1.00 73.38 320 THR A CA 1
ATOM 2404 C C . THR A 1 320 ? 17.452 11.447 -14.594 1.00 73.38 320 THR A C 1
ATOM 2406 O O . THR A 1 320 ? 16.685 12.182 -15.217 1.00 73.38 320 THR A O 1
ATOM 2409 N N . ARG A 1 321 ? 18.491 10.847 -15.202 1.00 83.31 321 ARG A N 1
ATOM 2410 C CA . ARG A 1 321 ? 18.776 10.989 -16.636 1.00 83.31 321 ARG A CA 1
ATOM 2411 C C . ARG A 1 321 ? 17.885 10.060 -17.472 1.00 83.31 321 ARG A C 1
ATOM 2413 O O . ARG A 1 321 ? 17.918 8.836 -17.337 1.00 83.31 321 ARG A O 1
ATOM 2420 N N . GLY A 1 322 ? 17.143 10.640 -18.412 1.00 89.06 322 GLY A N 1
ATOM 2421 C CA . GLY A 1 322 ? 16.271 9.892 -19.319 1.00 89.06 322 GLY A CA 1
ATOM 2422 C C . GLY A 1 322 ? 15.019 9.357 -18.623 1.00 89.06 322 GLY A C 1
ATOM 2423 O O . GLY A 1 322 ? 14.324 10.107 -17.951 1.00 89.06 322 GLY A O 1
ATOM 2424 N N . LEU A 1 323 ? 14.720 8.067 -18.815 1.00 92.81 323 LEU A N 1
ATOM 2425 C CA . LEU A 1 323 ? 13.455 7.444 -18.401 1.00 92.81 323 LEU A CA 1
ATOM 2426 C C . LEU A 1 323 ? 13.540 6.563 -17.142 1.00 92.81 323 LEU A C 1
ATOM 2428 O O . LEU A 1 323 ? 12.547 5.936 -16.789 1.00 92.81 323 LEU A O 1
ATOM 2432 N N . TYR A 1 324 ? 14.698 6.481 -16.477 1.00 91.19 324 TYR A N 1
ATOM 2433 C CA . TYR A 1 324 ? 14.875 5.583 -15.326 1.00 91.19 324 TYR A CA 1
ATOM 2434 C C . TYR A 1 324 ? 14.103 6.061 -14.085 1.00 91.19 324 TYR A C 1
ATOM 2436 O O . TYR A 1 324 ? 13.407 5.276 -13.445 1.00 91.19 324 TYR A O 1
ATOM 2444 N N . ARG A 1 325 ? 14.174 7.364 -13.783 1.00 91.62 325 ARG A N 1
ATOM 2445 C CA . ARG A 1 325 ? 13.416 8.012 -12.705 1.00 91.62 325 ARG A CA 1
ATOM 2446 C C . ARG A 1 325 ? 12.736 9.277 -13.227 1.00 91.62 325 ARG A C 1
ATOM 2448 O O . ARG A 1 325 ? 13.386 10.299 -13.453 1.00 91.62 325 ARG A O 1
ATOM 2455 N N . VAL A 1 326 ? 11.423 9.191 -13.429 1.00 92.44 326 VAL A N 1
ATOM 2456 C CA . VAL A 1 326 ? 10.573 10.263 -13.974 1.00 92.44 326 VAL A CA 1
ATOM 2457 C C . VAL A 1 326 ? 9.361 10.512 -13.084 1.00 92.44 326 VAL A C 1
ATOM 2459 O O . VAL A 1 326 ? 8.940 9.629 -12.339 1.00 92.44 326 VAL A O 1
ATOM 2462 N N . HIS A 1 327 ? 8.780 11.708 -13.178 1.00 93.38 327 HIS A N 1
ATOM 2463 C CA . HIS A 1 327 ? 7.648 12.103 -12.341 1.00 93.38 327 HIS A CA 1
ATOM 2464 C C . HIS A 1 327 ? 6.319 11.492 -12.768 1.00 93.38 327 HIS A C 1
ATOM 2466 O O . HIS A 1 327 ? 5.407 11.381 -11.950 1.00 93.38 327 HIS A O 1
ATOM 2472 N N . GLN A 1 328 ? 6.214 11.082 -14.032 1.00 95.44 328 GLN A N 1
ATOM 2473 C CA . GLN A 1 328 ? 5.044 10.422 -14.585 1.00 95.44 328 GLN A CA 1
ATOM 2474 C C . GLN A 1 328 ? 5.460 9.275 -15.500 1.00 95.44 328 GLN A C 1
ATOM 2476 O O . GLN A 1 328 ? 6.281 9.454 -16.396 1.00 95.44 328 GLN A O 1
ATOM 2481 N N . PHE A 1 329 ? 4.842 8.112 -15.313 1.00 96.50 329 PHE A N 1
ATOM 2482 C CA . PHE A 1 329 ? 5.009 6.955 -16.192 1.00 96.50 329 PHE A CA 1
ATOM 2483 C C . PHE A 1 329 ? 3.734 6.109 -16.234 1.00 96.50 329 PHE A C 1
ATOM 2485 O O . PHE A 1 329 ? 2.893 6.180 -15.337 1.00 96.50 329 PHE A O 1
ATOM 2492 N N . THR A 1 330 ? 3.565 5.311 -17.286 1.00 97.44 330 THR A N 1
ATOM 2493 C CA . THR A 1 330 ? 2.454 4.351 -17.381 1.00 97.44 330 THR A CA 1
ATOM 2494 C C . THR A 1 330 ? 2.837 3.044 -16.706 1.00 97.44 330 THR A C 1
ATOM 2496 O O . THR A 1 330 ? 3.932 2.535 -16.937 1.00 97.44 330 THR A O 1
ATOM 2499 N N . LYS A 1 331 ? 1.932 2.468 -15.910 1.00 97.12 331 LYS A N 1
ATOM 2500 C CA . LYS A 1 331 ? 2.130 1.147 -15.310 1.00 97.12 331 LYS A CA 1
ATOM 2501 C C . LYS A 1 331 ? 0.912 0.255 -15.528 1.00 97.12 331 LYS A C 1
ATOM 2503 O O . LYS A 1 331 ? -0.224 0.691 -15.347 1.00 97.12 331 LYS A O 1
ATOM 2508 N N . VAL A 1 332 ? 1.179 -0.997 -15.897 1.00 98.38 332 VAL A N 1
ATOM 2509 C CA . VAL A 1 332 ? 0.206 -2.093 -15.871 1.00 98.38 332 VAL A CA 1
ATOM 2510 C C . VAL A 1 332 ? 0.386 -2.828 -14.549 1.00 98.38 332 VAL A C 1
ATOM 2512 O O . VAL A 1 332 ? 1.464 -3.351 -14.278 1.00 98.38 332 VAL A O 1
ATOM 2515 N N . GLU A 1 333 ? -0.648 -2.820 -13.718 1.00 98.50 333 GLU A N 1
ATOM 2516 C CA . GLU A 1 333 ? -0.624 -3.337 -12.356 1.00 98.50 333 GLU A CA 1
ATOM 2517 C C . GLU A 1 333 ? -1.452 -4.607 -12.239 1.00 98.50 333 GLU A C 1
ATOM 2519 O O . GLU A 1 333 ? -2.639 -4.606 -12.559 1.00 98.50 333 GLU A O 1
ATOM 2524 N N . LEU A 1 334 ? -0.843 -5.674 -11.733 1.00 98.62 334 LEU A N 1
ATOM 2525 C CA . LEU A 1 334 ? -1.565 -6.870 -11.321 1.00 98.62 334 LEU A CA 1
ATOM 2526 C C . LEU A 1 334 ? -1.974 -6.718 -9.856 1.00 98.62 334 LEU A C 1
ATOM 2528 O O . LEU A 1 334 ? -1.138 -6.398 -9.014 1.00 98.62 334 LEU A O 1
ATOM 2532 N N . PHE A 1 335 ? -3.241 -6.971 -9.545 1.00 98.44 335 PHE A N 1
ATOM 2533 C CA . PHE A 1 335 ? -3.755 -6.888 -8.182 1.00 98.44 335 PHE A CA 1
ATOM 2534 C C . PHE A 1 335 ? -4.680 -8.069 -7.894 1.00 98.44 335 PHE A C 1
ATOM 2536 O O . PHE A 1 335 ? -5.508 -8.441 -8.732 1.00 98.44 335 PHE A O 1
ATOM 2543 N N . ALA A 1 336 ? -4.559 -8.645 -6.699 1.00 98.00 336 ALA A N 1
ATOM 2544 C CA . ALA A 1 336 ? -5.387 -9.762 -6.271 1.00 98.00 336 ALA A CA 1
ATOM 2545 C C . ALA A 1 336 ? -5.925 -9.576 -4.848 1.00 98.00 336 ALA A C 1
ATOM 2547 O O . ALA A 1 336 ? -5.251 -9.029 -3.978 1.00 98.00 336 ALA A O 1
ATOM 2548 N N . VAL A 1 337 ? -7.140 -10.075 -4.615 1.00 97.81 337 VAL A N 1
ATOM 2549 C CA . VAL A 1 337 ? -7.748 -10.220 -3.287 1.00 97.81 337 VAL A CA 1
ATOM 2550 C C . VAL A 1 337 ? -7.977 -11.705 -3.035 1.00 97.81 337 VAL A C 1
ATOM 2552 O O . VAL A 1 337 ? -8.626 -12.376 -3.838 1.00 97.81 337 VAL A O 1
ATOM 2555 N N . THR A 1 338 ? -7.431 -12.219 -1.936 1.00 97.56 338 THR A N 1
ATOM 2556 C CA . THR A 1 338 ? -7.358 -13.657 -1.637 1.00 97.56 338 THR A CA 1
ATOM 2557 C C . THR A 1 338 ? -7.767 -13.937 -0.192 1.00 97.56 338 THR A C 1
ATOM 2559 O O . THR A 1 338 ? -7.829 -13.020 0.630 1.00 97.56 338 THR A O 1
ATOM 2562 N N . THR A 1 339 ? -7.979 -15.211 0.154 1.00 96.50 339 THR A N 1
ATOM 2563 C CA . THR A 1 339 ? -7.920 -15.619 1.568 1.00 96.50 339 THR A CA 1
ATOM 2564 C C . THR A 1 339 ? -6.472 -15.612 2.075 1.00 96.50 339 THR A C 1
ATOM 2566 O O . THR A 1 339 ? -5.526 -15.494 1.286 1.00 96.50 339 THR A O 1
ATOM 2569 N N . ALA A 1 340 ? -6.284 -15.747 3.391 1.00 94.19 340 ALA A N 1
ATOM 2570 C CA . ALA A 1 340 ? -4.954 -15.803 3.998 1.00 94.19 340 ALA A CA 1
ATOM 2571 C C . ALA A 1 340 ? -4.158 -17.040 3.548 1.00 94.19 340 ALA A C 1
ATOM 2573 O O . ALA A 1 340 ? -2.949 -16.962 3.378 1.00 94.19 340 ALA A O 1
ATOM 2574 N N . GLU A 1 341 ? -4.835 -18.163 3.315 1.00 96.12 341 GLU A N 1
ATOM 2575 C CA . GLU A 1 341 ? -4.232 -19.435 2.902 1.00 96.12 341 GLU A CA 1
ATOM 2576 C C . GLU A 1 341 ? -3.813 -19.423 1.426 1.00 96.12 341 GLU A C 1
ATOM 2578 O O . GLU A 1 341 ? -2.910 -20.151 1.025 1.00 96.12 341 GLU A O 1
ATOM 2583 N N . GLN A 1 342 ? -4.478 -18.601 0.610 1.00 96.94 342 GLN A N 1
ATOM 2584 C CA . GLN A 1 342 ? -4.232 -18.494 -0.829 1.00 96.94 342 GLN A CA 1
ATOM 2585 C C . GLN A 1 342 ? -3.154 -17.462 -1.188 1.00 96.94 342 GLN A C 1
ATOM 2587 O O . GLN A 1 342 ? -2.634 -17.505 -2.302 1.00 96.94 342 GLN A O 1
ATOM 2592 N N . SER A 1 343 ? -2.840 -16.520 -0.293 1.00 96.50 343 SER A N 1
ATOM 2593 C CA . SER A 1 343 ? -2.044 -15.325 -0.615 1.00 96.50 343 SER A CA 1
ATOM 2594 C C . SER A 1 343 ? -0.651 -15.651 -1.161 1.00 96.50 343 SER A C 1
ATOM 2596 O O . SER A 1 343 ? -0.263 -15.105 -2.191 1.00 96.50 343 SER A O 1
ATOM 2598 N N . GLU A 1 344 ? 0.067 -16.581 -0.528 1.00 96.12 344 GLU A N 1
ATOM 2599 C CA . GLU A 1 344 ? 1.405 -17.022 -0.952 1.00 96.12 344 GLU A CA 1
ATOM 2600 C C . GLU A 1 344 ? 1.363 -17.679 -2.342 1.00 96.12 344 GLU A C 1
ATOM 2602 O O . GLU A 1 344 ? 2.155 -17.344 -3.219 1.00 96.12 344 GLU A O 1
ATOM 2607 N N . GLY A 1 345 ? 0.380 -18.552 -2.592 1.00 97.81 345 GLY A N 1
ATOM 2608 C CA . GLY A 1 345 ? 0.208 -19.189 -3.902 1.00 97.81 345 GLY A CA 1
ATOM 2609 C C . GLY A 1 345 ? -0.089 -18.178 -5.012 1.00 97.81 345 GLY A C 1
ATOM 2610 O O . GLY A 1 345 ? 0.486 -18.251 -6.095 1.00 97.81 345 GLY A O 1
ATOM 2611 N N . VAL A 1 346 ? -0.931 -17.182 -4.732 1.00 98.06 346 VAL A N 1
ATOM 2612 C CA . VAL A 1 346 ? -1.245 -16.122 -5.700 1.00 98.06 346 VAL A CA 1
ATOM 2613 C C . VAL A 1 346 ? -0.054 -15.184 -5.920 1.00 98.06 346 VAL A C 1
ATOM 2615 O O . VAL A 1 346 ? 0.169 -14.757 -7.049 1.00 98.06 346 VAL A O 1
ATOM 2618 N N . MET A 1 347 ? 0.754 -14.891 -4.898 1.00 97.38 347 MET A N 1
ATOM 2619 C CA . MET A 1 347 ? 1.995 -14.122 -5.067 1.00 97.38 347 MET A CA 1
ATOM 2620 C C . MET A 1 347 ? 2.955 -14.813 -6.050 1.00 97.38 347 MET A C 1
ATOM 2622 O O . MET A 1 347 ? 3.551 -14.167 -6.914 1.00 97.38 347 MET A O 1
ATOM 2626 N N . GLU A 1 348 ? 3.048 -16.138 -5.971 1.00 97.12 348 GLU A N 1
ATOM 2627 C CA . GLU A 1 348 ? 3.833 -16.957 -6.894 1.00 97.12 348 GLU A CA 1
ATOM 2628 C C . GLU A 1 348 ? 3.263 -16.963 -8.322 1.00 97.12 348 GLU A C 1
ATOM 2630 O O . GLU A 1 348 ? 4.019 -16.841 -9.291 1.00 97.12 348 GLU A O 1
ATOM 2635 N N . GLU A 1 349 ? 1.936 -17.011 -8.479 1.00 97.94 349 GLU A N 1
ATOM 2636 C CA . GLU A 1 349 ? 1.271 -16.842 -9.781 1.00 97.94 349 GLU A CA 1
ATOM 2637 C C . GLU A 1 349 ? 1.590 -15.476 -10.414 1.00 97.94 349 GLU A C 1
ATOM 2639 O O . GLU A 1 349 ? 1.913 -15.403 -11.605 1.00 97.94 349 GLU A O 1
ATOM 2644 N N . LEU A 1 350 ? 1.543 -14.396 -9.620 1.00 98.31 350 LEU A N 1
ATOM 2645 C CA . LEU A 1 350 ? 1.893 -13.043 -10.063 1.00 98.31 350 LEU A CA 1
ATOM 2646 C C . LEU A 1 350 ? 3.348 -12.972 -10.538 1.00 98.31 350 LEU A C 1
ATOM 2648 O O . LEU A 1 350 ? 3.606 -12.472 -11.637 1.00 98.31 350 LEU A O 1
ATOM 2652 N N . ARG A 1 351 ? 4.288 -13.524 -9.758 1.00 97.19 351 ARG A N 1
ATOM 2653 C CA . ARG A 1 351 ? 5.709 -13.599 -10.132 1.00 97.19 351 ARG A CA 1
ATOM 2654 C C . ARG A 1 351 ? 5.905 -14.376 -11.431 1.00 97.19 351 ARG A C 1
ATOM 2656 O O . ARG A 1 351 ? 6.643 -13.940 -12.315 1.00 97.19 351 ARG A O 1
ATOM 2663 N N . ALA A 1 352 ? 5.230 -15.515 -11.576 1.00 97.25 352 ALA A N 1
ATOM 2664 C CA . ALA A 1 352 ? 5.323 -16.340 -12.773 1.00 97.25 352 ALA A CA 1
ATOM 2665 C C . ALA A 1 352 ? 4.795 -15.611 -14.021 1.00 97.25 352 ALA A C 1
ATOM 2667 O O . ALA A 1 352 ? 5.389 -15.729 -15.094 1.00 97.25 352 ALA A O 1
ATOM 2668 N N . LEU A 1 353 ? 3.709 -14.840 -13.901 1.00 98.25 353 LEU A N 1
ATOM 2669 C CA . LEU A 1 353 ? 3.195 -14.017 -14.999 1.00 98.25 353 LEU A CA 1
ATOM 2670 C C . LEU A 1 353 ? 4.169 -12.886 -15.363 1.00 98.25 353 LEU A C 1
ATOM 2672 O O . LEU A 1 353 ? 4.461 -12.694 -16.542 1.00 98.25 353 LEU A O 1
ATOM 2676 N N . GLN A 1 354 ? 4.725 -12.183 -14.373 1.00 97.50 354 GLN A N 1
ATOM 2677 C CA . GLN A 1 354 ? 5.754 -11.161 -14.605 1.00 97.50 354 GLN A CA 1
ATOM 2678 C C . GLN A 1 354 ? 6.954 -11.741 -15.365 1.00 97.50 354 GLN A C 1
ATOM 2680 O O . GLN A 1 354 ? 7.399 -11.154 -16.352 1.00 97.50 354 GLN A O 1
ATOM 2685 N N . LYS A 1 355 ? 7.422 -12.930 -14.968 1.00 96.38 355 LYS A N 1
ATOM 2686 C CA . LYS A 1 355 ? 8.477 -13.661 -15.677 1.00 96.38 355 LYS A CA 1
ATOM 2687 C C . LYS A 1 355 ? 8.103 -13.935 -17.136 1.00 96.38 355 LYS A C 1
ATOM 2689 O O . LYS A 1 355 ? 8.860 -13.546 -18.020 1.00 96.38 355 LYS A O 1
ATOM 2694 N N . ARG A 1 356 ? 6.920 -14.503 -17.408 1.00 96.69 356 ARG A N 1
ATOM 2695 C CA . ARG A 1 356 ? 6.457 -14.776 -18.787 1.00 96.69 356 ARG A CA 1
ATOM 2696 C C . ARG A 1 356 ? 6.382 -13.514 -19.648 1.00 96.69 356 ARG A C 1
ATOM 2698 O O . ARG A 1 356 ? 6.744 -13.552 -20.823 1.00 96.69 356 ARG A O 1
ATOM 2705 N N . ILE A 1 357 ? 5.931 -12.394 -19.075 1.00 97.19 357 ILE A N 1
ATOM 2706 C CA . ILE A 1 357 ? 5.892 -11.098 -19.769 1.00 97.19 357 ILE A CA 1
ATOM 2707 C C . ILE A 1 357 ? 7.304 -10.708 -20.220 1.00 97.19 357 ILE A C 1
ATOM 2709 O O . ILE A 1 357 ? 7.495 -10.413 -21.399 1.00 97.19 357 ILE A O 1
ATOM 2713 N N . ILE A 1 358 ? 8.285 -10.755 -19.314 1.00 96.31 358 ILE A N 1
ATOM 2714 C CA . ILE A 1 358 ? 9.689 -10.414 -19.589 1.00 96.31 358 ILE A CA 1
ATOM 2715 C C . ILE A 1 358 ? 10.340 -11.389 -20.579 1.00 96.31 358 ILE A C 1
ATOM 2717 O O . ILE A 1 358 ? 11.044 -10.951 -21.491 1.00 96.31 358 ILE A O 1
ATOM 2721 N N . GLU A 1 359 ? 10.087 -12.692 -20.445 1.00 95.00 359 GLU A N 1
ATOM 2722 C CA . GLU A 1 359 ? 10.593 -13.718 -21.365 1.00 95.00 359 GLU A CA 1
ATOM 2723 C C . GLU A 1 359 ? 10.101 -13.485 -22.795 1.00 95.00 359 GLU A C 1
ATOM 2725 O O . GLU A 1 359 ? 10.899 -13.526 -23.732 1.00 95.00 359 GLU A O 1
ATOM 2730 N N . GLY A 1 360 ? 8.816 -13.162 -22.974 1.00 96.12 360 GLY A N 1
ATOM 2731 C CA . GLY A 1 360 ? 8.261 -12.854 -24.295 1.00 96.12 360 GLY A CA 1
ATOM 2732 C C . GLY A 1 360 ? 8.826 -1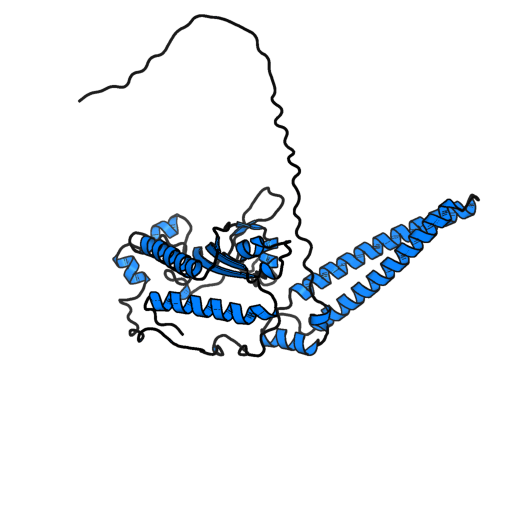1.576 -24.930 1.00 96.12 360 GLY A C 1
ATOM 2733 O O . GLY A 1 360 ? 8.753 -11.421 -26.147 1.00 96.12 360 GLY A O 1
ATOM 2734 N N . LEU A 1 361 ? 9.443 -10.691 -24.137 1.00 96.88 361 LEU A N 1
ATOM 2735 C CA . LEU A 1 361 ? 10.182 -9.520 -24.627 1.00 96.88 361 LEU A CA 1
ATOM 2736 C C . LEU A 1 361 ? 11.658 -9.824 -24.935 1.00 96.88 361 LEU A C 1
ATOM 2738 O O . LEU A 1 361 ? 12.363 -8.953 -25.442 1.00 96.88 361 LEU A O 1
ATOM 2742 N N . GLY A 1 362 ? 12.143 -11.032 -24.629 1.00 95.62 362 GLY A N 1
ATOM 2743 C CA . GLY A 1 362 ? 13.535 -11.423 -24.854 1.00 95.62 362 GLY A CA 1
ATOM 2744 C C . GLY A 1 362 ? 14.536 -10.647 -23.992 1.00 95.62 362 GLY A C 1
ATOM 2745 O O . GLY A 1 362 ? 15.652 -10.383 -24.439 1.00 95.62 362 GLY A O 1
ATOM 2746 N N . LEU A 1 363 ? 14.148 -10.248 -22.777 1.00 94.56 363 LEU A N 1
ATOM 2747 C CA . LEU A 1 363 ? 14.991 -9.468 -21.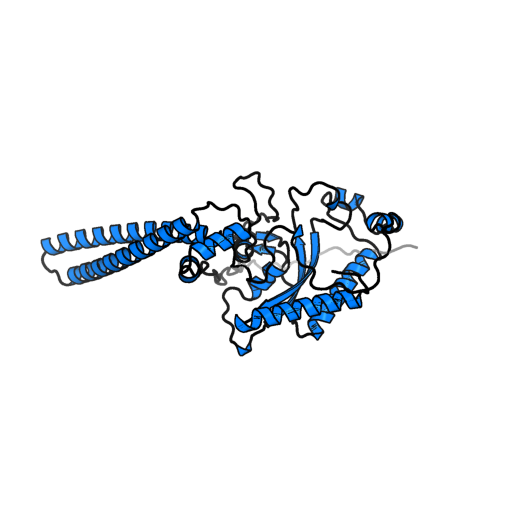866 1.00 94.56 363 LEU A CA 1
ATOM 2748 C C . LEU A 1 363 ? 15.705 -10.356 -20.838 1.00 94.56 363 LEU A C 1
ATOM 2750 O O . LEU A 1 363 ? 15.185 -11.386 -20.419 1.00 94.56 363 LEU A O 1
ATOM 2754 N N . SER A 1 364 ? 16.903 -9.935 -20.421 1.00 92.81 364 SER A N 1
ATOM 2755 C CA . SER A 1 364 ? 17.702 -10.602 -19.383 1.00 92.81 364 SER A CA 1
ATOM 2756 C C . SER A 1 364 ? 17.429 -9.985 -18.012 1.00 92.81 364 SER A C 1
ATOM 2758 O O . SER A 1 364 ? 17.681 -8.792 -17.814 1.00 92.81 364 SER A O 1
ATOM 2760 N N . VAL A 1 365 ? 16.943 -10.781 -17.058 1.00 92.62 365 VAL A N 1
ATOM 2761 C CA . VAL A 1 365 ? 16.514 -10.324 -15.723 1.00 92.62 365 VAL A CA 1
ATOM 2762 C C . VAL A 1 365 ? 17.010 -11.289 -14.640 1.00 92.62 365 VAL A C 1
ATOM 2764 O O . VAL A 1 365 ? 17.290 -12.456 -14.913 1.00 92.62 365 VAL A O 1
ATOM 2767 N N . ARG A 1 366 ? 17.184 -10.765 -13.426 1.00 90.75 366 ARG A N 1
ATOM 2768 C CA . ARG A 1 366 ? 17.505 -11.507 -12.203 1.00 90.75 366 ARG A CA 1
ATOM 2769 C C . ARG A 1 366 ? 16.506 -11.148 -11.113 1.00 90.75 366 ARG A C 1
ATOM 2771 O O . ARG A 1 366 ? 16.037 -9.986 -11.177 1.00 90.75 366 ARG A O 1
#

Organism: Trichosporon asahii var. asahii (strain ATCC 90039 / CBS 2479 / JCM 2466 / KCTC 7840 / NBRC 103889/ NCYC 2677 / UAMH 7654) (NCBI:txid1186058)

Secondary structure (DSSP, 8-state):
-----------------------------------PPPPP---HHHHHSSHHHHHHHHHHTT----TTHHHHHHHHHHHHHHHHHHHHHHHHHHHHHHHHHHH--SHHHHHHHHHHHHHHHHHHHHHHHHHHHHHHHHHHHHTTSPPPPPTTSPPSSGGG------BSSPPPPP-GGG-HHHHHHHTT-B-HHHHHHHT-TT---B-HHHHHHHHHHHHHHHHHHHHTTPEEE---SEEEHHHHHHTT------SSTTS--SSPEEP-SSSS-EEE-SSTHHHHHHHTTT----GGG-SEEEEEEEEEE---TT--SGGGSTTSS-SEEEEEEEEEE--TTTHHHHHHHHHHHHHHHHHHTT--B-